Protein AF-A0A933LI43-F1 (afdb_monomer)

Nearest PDB structures (foldseek):
  2x0g-assembly1_A  TM=6.509E-01  e=1.357E-05  Homo sapiens
  7t4v-assembly2_B  TM=6.440E-01  e=7.370E-05  Homo sapiens
  5ia5-assembly1_A  TM=5.659E-01  e=3.318E-03  Homo sapiens
  5ia4-assembly1_A  TM=5.357E-01  e=2.453E-03  Homo sapiens
  4w4v-assembly1_A  TM=5.335E-01  e=8.670E-02  Homo sapiens

Sequence (225 aa):
AGLVHSDIKPGNVQIVGGTDLEGRVPERVKVADFGLGRRAPGEVGGIIQSGSMSFDGGQRIAGTLAYMSPEQREGQPIDARTDLYAVGVVLHEMLTGRLPQGADSPSTLRAEVPRWLDEFFHRCYTHRGRRFESAVQMRQTIERHWRPGARVPPPAGQAVSGVRWVGPRLVCVGCSGAVEPGDQFCIHCGRQLVDEVPRCPSCHGFVGREDNFCILCGADLRQFI

pLDDT: mean 75.58, std 19.11, range [27.58, 95.81]

Foldseek 3Di:
DFWALQQDDPVQWDFDFDQPPVRDTPRDIDGHCSPVTDGDDDDPDDDDDPDDDDPDDPDPVPRRVLLFDPCVVVVHDDGNLRVLLSVLQNVLCVLQVDGDDDLDFSCNRAVLDDPLNRVLSPLSNDDSVSHDPHPVSSVVSCVVVDDVVPDSPPGPDDPFVQWDDDDPFIAGPPPRDGDDPQDQADPVPRDGRGPDFDADPVPRDTDGPPDQADPPPRDGCVVPD

Structure (mmCIF, N/CA/C/O backbone):
data_AF-A0A933LI43-F1
#
_entry.id   AF-A0A933LI43-F1
#
loop_
_atom_site.group_PDB
_atom_site.id
_atom_site.type_symbol
_atom_site.label_atom_id
_atom_site.label_alt_id
_atom_site.label_comp_id
_atom_site.label_asym_id
_atom_site.label_entity_id
_atom_site.label_seq_id
_atom_site.pdbx_PDB_ins_code
_atom_site.Cartn_x
_atom_site.Cartn_y
_atom_site.Cartn_z
_atom_site.occupancy
_atom_site.B_iso_or_equiv
_atom_site.auth_seq_id
_atom_site.auth_comp_id
_atom_site.auth_asym_id
_atom_site.auth_atom_id
_atom_site.pdbx_PDB_model_num
ATOM 1 N N . ALA A 1 1 ? -3.543 15.476 19.050 1.00 49.81 1 ALA A N 1
ATOM 2 C CA . ALA A 1 1 ? -3.622 14.005 18.910 1.00 49.81 1 ALA A CA 1
ATOM 3 C C . ALA A 1 1 ? -5.053 13.574 19.231 1.00 49.81 1 ALA A C 1
ATOM 5 O O . ALA A 1 1 ? -5.638 14.204 20.101 1.00 49.81 1 ALA A O 1
ATOM 6 N N . GLY A 1 2 ? -5.626 12.594 18.518 1.00 67.31 2 GLY A N 1
ATOM 7 C CA . GLY A 1 2 ? -7.020 12.139 18.723 1.00 67.31 2 GLY A CA 1
ATOM 8 C C . GLY A 1 2 ? -7.910 12.095 17.470 1.00 67.31 2 GLY A C 1
ATOM 9 O O . GLY A 1 2 ? -9.115 11.899 17.595 1.00 67.31 2 GLY A O 1
ATOM 10 N N . LEU A 1 3 ? -7.334 12.298 16.281 1.00 77.94 3 LEU A N 1
ATOM 11 C CA . LEU A 1 3 ? -8.033 12.232 14.997 1.00 77.94 3 LEU A CA 1
ATOM 12 C C . LEU A 1 3 ? -7.781 10.871 14.341 1.00 77.94 3 LEU A C 1
ATOM 14 O O . LEU A 1 3 ? -6.623 10.474 14.219 1.00 77.94 3 LEU A O 1
ATOM 18 N N . VAL A 1 4 ? -8.847 10.196 13.917 1.00 85.50 4 VAL A N 1
ATOM 19 C CA . VAL A 1 4 ? -8.785 8.994 13.069 1.00 85.50 4 VAL A CA 1
ATOM 20 C C . VAL A 1 4 ? -9.092 9.417 11.634 1.00 85.50 4 VAL A C 1
ATOM 22 O O . VAL A 1 4 ? -10.048 10.164 11.419 1.00 85.50 4 VAL A O 1
ATOM 25 N N . HIS A 1 5 ? -8.291 8.974 10.663 1.00 87.75 5 HIS A N 1
ATOM 26 C CA . HIS A 1 5 ? -8.490 9.319 9.255 1.00 87.75 5 HIS A CA 1
ATOM 27 C C . HIS A 1 5 ? -9.674 8.562 8.650 1.00 87.75 5 HIS A C 1
ATOM 29 O O . HIS A 1 5 ? -10.473 9.153 7.930 1.00 87.75 5 HIS A O 1
ATOM 35 N N . SER A 1 6 ? -9.800 7.265 8.938 1.00 86.88 6 SER A N 1
ATOM 36 C CA . SER A 1 6 ? -10.904 6.373 8.546 1.00 86.88 6 SER A CA 1
ATOM 37 C C . SER A 1 6 ? -11.102 6.123 7.042 1.00 86.88 6 SER A C 1
ATOM 39 O O . SER A 1 6 ? -12.014 5.397 6.660 1.00 86.88 6 SER A O 1
ATOM 41 N N . ASP A 1 7 ? -10.234 6.665 6.190 1.00 86.25 7 ASP A N 1
ATOM 42 C CA . ASP A 1 7 ? -10.302 6.524 4.726 1.00 86.25 7 ASP A CA 1
ATOM 43 C C . ASP A 1 7 ? -8.890 6.418 4.132 1.00 86.25 7 ASP A C 1
ATOM 45 O O . ASP A 1 7 ? -8.552 7.053 3.139 1.00 86.25 7 ASP A O 1
ATOM 49 N N . ILE A 1 8 ? -8.005 5.666 4.789 1.00 90.44 8 ILE A N 1
ATOM 50 C CA . ILE A 1 8 ? -6.672 5.398 4.243 1.00 90.44 8 ILE A CA 1
ATOM 51 C C . ILE A 1 8 ? -6.811 4.439 3.057 1.00 90.44 8 ILE A C 1
ATOM 53 O O . ILE A 1 8 ? -7.285 3.316 3.208 1.00 90.44 8 ILE A O 1
ATOM 57 N N . LYS A 1 9 ? -6.379 4.893 1.880 1.00 88.25 9 LYS A N 1
ATOM 58 C CA . LYS A 1 9 ? -6.379 4.151 0.610 1.00 88.25 9 LYS A CA 1
ATOM 59 C C . LYS A 1 9 ? -5.380 4.787 -0.361 1.00 88.25 9 LYS A C 1
ATOM 61 O O . LYS A 1 9 ? -5.014 5.945 -0.140 1.00 88.25 9 LYS A O 1
ATOM 66 N N . PRO A 1 10 ? -4.981 4.111 -1.453 1.00 87.94 10 PRO A N 1
ATOM 67 C CA . PRO A 1 10 ? -3.985 4.645 -2.382 1.00 87.94 10 PRO A CA 1
ATOM 68 C C . PRO A 1 10 ? -4.347 6.031 -2.932 1.00 87.94 10 PRO A C 1
ATOM 70 O O . PRO A 1 10 ? -3.500 6.916 -2.962 1.00 87.94 10 PRO A O 1
ATOM 73 N N . GLY A 1 11 ? -5.624 6.267 -3.257 1.00 83.56 11 GLY A N 1
ATOM 74 C CA . GLY A 1 11 ? -6.101 7.566 -3.758 1.00 83.56 11 GLY A CA 1
ATOM 75 C C . GLY A 1 11 ? -5.921 8.745 -2.789 1.00 83.56 11 GLY A C 1
ATOM 76 O O . GLY A 1 11 ? -5.884 9.887 -3.235 1.00 83.56 11 GLY A O 1
ATOM 77 N N . ASN A 1 12 ? -5.751 8.473 -1.491 1.00 88.12 12 ASN A N 1
ATOM 78 C CA . ASN A 1 12 ? -5.543 9.484 -0.452 1.00 88.12 12 ASN A CA 1
ATOM 79 C C . ASN A 1 12 ? -4.058 9.611 -0.050 1.00 88.12 12 ASN A C 1
ATOM 81 O O . ASN A 1 12 ? -3.725 10.371 0.859 1.00 88.12 12 ASN A O 1
ATOM 85 N N . VAL A 1 13 ? -3.145 8.889 -0.710 1.00 87.19 13 VAL A N 1
ATOM 86 C CA . VAL A 1 13 ? -1.694 8.969 -0.489 1.00 87.19 13 VAL A CA 1
ATOM 87 C C . VAL A 1 13 ? -1.044 9.623 -1.706 1.00 87.19 13 VAL A C 1
ATOM 89 O O . VAL A 1 13 ? -0.937 9.029 -2.773 1.00 87.19 13 VAL A O 1
ATOM 92 N N . GLN A 1 14 ? -0.597 10.866 -1.549 1.00 81.88 14 GLN A N 1
ATOM 93 C CA . GLN A 1 14 ? -0.006 11.658 -2.623 1.00 81.88 14 GLN A CA 1
ATOM 94 C C . GLN A 1 14 ? 1.518 11.639 -2.550 1.00 81.88 14 GLN A C 1
ATOM 96 O O . GLN A 1 14 ? 2.109 11.936 -1.508 1.00 81.88 14 GLN A O 1
ATOM 101 N N . ILE A 1 15 ? 2.157 11.366 -3.686 1.00 81.31 15 ILE A N 1
ATOM 102 C CA . ILE A 1 15 ? 3.593 11.566 -3.871 1.00 81.31 15 ILE A CA 1
ATOM 103 C C . ILE A 1 15 ? 3.798 12.975 -4.415 1.00 81.31 15 ILE A C 1
ATOM 105 O O . ILE A 1 15 ? 3.434 13.283 -5.548 1.00 81.31 15 ILE A O 1
ATOM 109 N N . VAL A 1 16 ? 4.354 13.856 -3.589 1.00 74.19 16 VAL A N 1
ATOM 110 C CA . VAL A 1 16 ? 4.635 15.238 -3.974 1.00 74.19 16 VAL A CA 1
ATOM 111 C C . VAL A 1 16 ? 6.088 15.334 -4.412 1.00 74.19 16 VAL A C 1
ATOM 113 O O . VAL A 1 16 ? 7.004 15.180 -3.602 1.00 74.19 16 VAL A O 1
ATOM 116 N N . GLY A 1 17 ? 6.280 15.596 -5.704 1.00 63.19 17 GLY A N 1
ATOM 117 C CA . GLY A 1 17 ? 7.582 15.907 -6.276 1.00 63.19 17 GLY A CA 1
ATOM 118 C C . GLY A 1 17 ? 8.039 17.325 -5.931 1.00 63.19 17 GLY A C 1
ATOM 119 O O . GLY A 1 17 ? 7.238 18.245 -5.766 1.00 63.19 17 GLY A O 1
ATOM 120 N N . GLY A 1 18 ? 9.351 17.498 -5.851 1.00 55.41 18 GLY A N 1
ATOM 121 C CA . GLY A 1 18 ? 10.016 18.790 -5.768 1.00 55.41 18 GLY A CA 1
ATOM 122 C C . GLY A 1 18 ? 11.515 18.563 -5.820 1.00 55.41 18 GLY A C 1
ATOM 123 O O . GLY A 1 18 ? 12.003 17.653 -5.162 1.00 55.41 18 GLY A O 1
ATOM 124 N N . THR A 1 19 ? 12.222 19.343 -6.628 1.00 53.09 19 THR A N 1
ATOM 125 C CA . THR A 1 19 ? 13.682 19.307 -6.687 1.00 53.09 19 THR A CA 1
ATOM 126 C C . THR A 1 19 ? 14.204 20.291 -5.648 1.00 53.09 19 THR A C 1
ATOM 128 O O . THR A 1 19 ? 13.844 21.469 -5.703 1.00 53.09 19 THR A O 1
ATOM 131 N N . ASP A 1 20 ? 14.984 19.835 -4.669 1.00 53.91 20 ASP A N 1
ATOM 132 C CA . ASP A 1 20 ? 15.680 20.772 -3.786 1.00 53.91 20 ASP A CA 1
ATOM 133 C C . ASP A 1 20 ? 16.791 21.526 -4.538 1.00 53.91 20 ASP A C 1
ATOM 135 O O . ASP A 1 20 ? 17.076 21.250 -5.706 1.00 53.91 20 ASP A O 1
ATOM 139 N N . LEU A 1 21 ? 17.397 22.523 -3.887 1.00 46.19 21 LEU A N 1
ATOM 140 C CA . LEU A 1 21 ? 18.430 23.370 -4.500 1.00 46.19 21 LEU A CA 1
ATOM 141 C C . LEU A 1 21 ? 19.668 22.568 -4.944 1.00 46.19 21 LEU A C 1
ATOM 143 O O . LEU A 1 21 ? 20.456 23.062 -5.746 1.00 46.19 21 LEU A O 1
ATOM 147 N N . GLU A 1 22 ? 19.825 21.333 -4.459 1.00 51.38 22 GLU A N 1
ATOM 148 C CA . GLU A 1 22 ? 20.897 20.407 -4.821 1.00 51.38 22 GLU A CA 1
ATOM 149 C C . GLU A 1 22 ? 20.487 19.364 -5.876 1.00 51.38 22 GLU A C 1
ATOM 151 O O . GLU A 1 22 ? 21.239 18.426 -6.144 1.00 51.38 22 GLU A O 1
ATOM 156 N N . GLY A 1 23 ? 19.314 19.501 -6.502 1.00 45.88 23 GLY A N 1
ATOM 157 C CA . GLY A 1 23 ? 18.895 18.600 -7.576 1.00 45.88 23 GLY A CA 1
ATOM 158 C C . GLY A 1 23 ? 18.293 17.275 -7.094 1.00 45.88 23 GLY A C 1
ATOM 159 O O . GLY A 1 23 ? 18.008 16.405 -7.920 1.00 45.88 23 GLY A O 1
ATOM 160 N N . ARG A 1 24 ? 18.096 17.081 -5.784 1.00 53.06 24 ARG A N 1
ATOM 161 C CA . ARG A 1 24 ? 17.482 15.863 -5.238 1.00 53.06 24 ARG A CA 1
ATOM 162 C C . ARG A 1 24 ? 15.974 15.983 -5.365 1.00 53.06 24 ARG A C 1
ATOM 164 O O . ARG A 1 24 ? 15.418 17.045 -5.120 1.00 53.06 24 ARG A O 1
ATOM 171 N N . VAL A 1 25 ? 15.308 14.882 -5.697 1.00 53.22 25 VAL A N 1
ATOM 172 C CA . VAL A 1 25 ? 13.844 14.789 -5.667 1.00 53.22 25 VAL A CA 1
ATOM 173 C C . VAL A 1 25 ? 13.454 14.074 -4.375 1.00 53.22 25 VAL A C 1
ATOM 175 O O . VAL A 1 25 ? 13.301 12.853 -4.400 1.00 53.22 25 VAL A O 1
ATOM 178 N N . PRO A 1 26 ? 13.371 14.743 -3.207 1.00 54.03 26 PRO A N 1
ATOM 179 C CA . PRO A 1 26 ? 12.778 14.105 -2.047 1.00 54.03 26 PRO A CA 1
ATOM 180 C C . PRO A 1 26 ? 11.304 13.849 -2.360 1.00 54.03 26 PRO A C 1
ATOM 182 O O . PRO A 1 26 ? 10.486 14.766 -2.323 1.00 54.03 26 PRO A O 1
ATOM 185 N N . GLU A 1 27 ? 10.966 12.602 -2.677 1.00 60.47 27 GLU A N 1
ATOM 186 C CA . GLU A 1 27 ? 9.584 12.141 -2.736 1.00 60.47 27 GLU A CA 1
ATOM 187 C C . GLU A 1 27 ? 8.964 12.357 -1.353 1.00 60.47 27 GLU A C 1
ATOM 189 O O . GLU A 1 27 ? 9.254 11.647 -0.387 1.00 60.47 27 GLU A O 1
ATOM 194 N N . ARG A 1 28 ? 8.155 13.409 -1.215 1.00 69.19 28 ARG A N 1
ATOM 195 C CA . ARG A 1 28 ? 7.413 13.656 0.019 1.00 69.19 28 ARG A CA 1
ATOM 196 C C . ARG A 1 28 ? 6.075 12.956 -0.104 1.00 69.19 28 ARG A C 1
ATOM 198 O O . ARG A 1 28 ? 5.263 13.325 -0.946 1.00 69.19 28 ARG A O 1
ATOM 205 N N . VAL A 1 29 ? 5.830 11.985 0.766 1.00 82.50 29 VAL A N 1
ATOM 206 C CA . VAL A 1 29 ? 4.518 11.348 0.882 1.00 82.50 29 VAL A CA 1
ATOM 207 C C . VAL A 1 29 ? 3.620 12.226 1.749 1.00 82.50 29 VAL A C 1
ATOM 209 O O . VAL A 1 29 ? 3.989 12.585 2.870 1.00 82.50 29 VAL A O 1
ATOM 212 N N . LYS A 1 30 ? 2.442 12.583 1.239 1.00 82.06 30 LYS A N 1
ATOM 213 C CA . LYS A 1 30 ? 1.392 13.278 1.989 1.00 82.06 30 LYS A CA 1
ATOM 214 C C . LYS A 1 30 ? 0.138 12.422 2.033 1.00 82.06 30 LYS A C 1
ATOM 216 O O . LYS A 1 30 ? -0.229 11.810 1.039 1.00 82.06 30 LYS A O 1
ATOM 221 N N . VAL A 1 31 ? -0.531 12.425 3.177 1.00 85.94 31 VAL A N 1
ATOM 222 C CA . VAL A 1 31 ? -1.873 11.856 3.310 1.00 85.94 31 VAL A CA 1
ATOM 223 C C . VAL A 1 31 ? -2.874 12.997 3.149 1.00 85.94 31 VAL A C 1
ATOM 225 O O . VAL A 1 31 ? -2.728 14.037 3.797 1.00 85.94 31 VAL A O 1
ATOM 228 N N . ALA A 1 32 ? -3.823 12.828 2.238 1.00 82.31 32 ALA A N 1
ATOM 229 C CA . ALA A 1 32 ? -4.839 13.802 1.865 1.00 82.31 32 ALA A CA 1
ATOM 230 C C . ALA A 1 32 ? -6.237 13.284 2.221 1.00 82.31 32 ALA A C 1
ATOM 232 O O . ALA A 1 32 ? -6.396 12.118 2.558 1.00 82.31 32 ALA A O 1
ATOM 233 N N . ASP A 1 33 ? -7.239 14.159 2.131 1.00 76.75 33 ASP A N 1
ATOM 234 C CA . ASP A 1 33 ? -8.648 13.804 2.310 1.00 76.75 33 ASP A CA 1
ATOM 235 C C . ASP A 1 33 ? -8.930 13.076 3.626 1.00 76.75 33 ASP A C 1
ATOM 237 O O . ASP A 1 33 ? -9.452 11.963 3.658 1.00 76.75 33 ASP A O 1
ATOM 241 N N . PHE A 1 34 ? -8.631 13.763 4.735 1.00 67.56 34 PHE A N 1
ATOM 242 C CA . PHE A 1 34 ? -9.074 13.401 6.083 1.00 67.56 34 PHE A CA 1
ATOM 243 C C . PHE A 1 34 ? -10.604 13.492 6.152 1.00 67.56 34 PHE A C 1
ATOM 245 O O . PHE A 1 34 ? -11.155 14.446 6.709 1.00 67.56 34 PHE A O 1
ATOM 252 N N . GLY A 1 35 ? -11.285 12.536 5.520 1.00 58.12 35 GLY A N 1
ATOM 253 C CA . GLY A 1 35 ? -12.730 12.475 5.395 1.00 58.12 35 GLY A CA 1
ATOM 254 C C . GLY A 1 35 ? -13.353 12.630 6.769 1.00 58.12 35 GLY A C 1
ATOM 255 O O . GLY A 1 35 ? -13.211 11.745 7.602 1.00 58.12 35 GLY A O 1
ATOM 256 N N . LEU A 1 36 ? -13.960 13.798 7.012 1.00 50.97 36 LEU A N 1
ATOM 257 C CA . LEU A 1 36 ? -14.665 14.163 8.244 1.00 50.97 36 LEU A CA 1
ATOM 258 C C . LEU A 1 36 ? -14.031 13.544 9.501 1.00 50.97 36 LEU A C 1
ATOM 260 O O . LEU A 1 36 ? -14.695 12.811 10.234 1.00 50.97 36 LEU A O 1
ATOM 264 N N . GLY A 1 37 ? -12.728 13.777 9.704 1.00 45.69 37 GLY A N 1
ATOM 265 C CA . GLY A 1 37 ? -11.970 13.098 10.749 1.00 45.69 37 GLY A CA 1
ATOM 266 C C . GLY A 1 37 ? -12.696 13.149 12.098 1.00 45.69 37 GLY A C 1
ATOM 267 O O . GLY A 1 37 ? -12.967 14.221 12.647 1.00 45.69 37 GLY A O 1
ATOM 268 N N . ARG A 1 38 ? -13.046 11.972 12.623 1.00 52.91 38 ARG A N 1
ATOM 269 C CA . ARG A 1 38 ? -13.772 11.846 13.890 1.00 52.91 38 ARG A CA 1
ATOM 270 C C . ARG A 1 38 ? -12.795 12.088 15.040 1.00 52.91 38 ARG A C 1
ATOM 272 O O . ARG A 1 38 ? -11.746 11.445 15.118 1.00 52.91 38 ARG A O 1
ATOM 279 N N . ARG A 1 39 ? -13.129 13.020 15.937 1.00 42.66 39 ARG A N 1
ATOM 280 C CA . ARG A 1 39 ? -12.448 13.169 17.232 1.00 42.66 39 ARG A CA 1
ATOM 281 C C . ARG A 1 39 ? -12.894 12.002 18.119 1.00 42.66 39 ARG A C 1
ATOM 283 O O . ARG A 1 39 ? -14.082 11.868 18.380 1.00 42.66 39 ARG A O 1
ATOM 290 N N . ALA A 1 40 ? -11.980 11.145 18.563 1.00 40.34 40 ALA A N 1
ATOM 291 C CA . ALA A 1 40 ? -12.294 10.163 19.609 1.00 40.34 40 ALA A CA 1
ATOM 292 C C . ALA A 1 40 ? -12.244 10.839 21.001 1.00 40.34 40 ALA A C 1
ATOM 294 O O . ALA A 1 40 ? -11.375 11.703 21.166 1.00 40.34 40 ALA A O 1
ATOM 295 N N . PRO A 1 41 ? -13.059 10.455 22.020 1.00 48.31 41 PRO A N 1
ATOM 296 C CA . PRO A 1 41 ? -14.035 9.348 22.091 1.00 48.31 41 PRO A CA 1
ATOM 297 C C . PRO A 1 41 ? -15.465 9.740 22.576 1.00 48.31 41 PRO A C 1
ATOM 299 O O . PRO A 1 41 ? -15.630 10.697 23.324 1.00 48.31 41 PRO A O 1
ATOM 302 N N . GLY A 1 42 ? -16.488 8.925 22.258 1.00 43.66 42 GLY A N 1
ATOM 303 C CA . GLY A 1 42 ? -17.716 8.819 23.078 1.00 43.66 42 GLY A CA 1
ATOM 304 C C . GLY A 1 42 ? -19.072 9.200 22.465 1.00 43.66 42 GLY A C 1
ATOM 305 O O . GLY A 1 42 ? -20.089 8.875 23.069 1.00 43.66 42 GLY A O 1
ATOM 306 N N . GLU A 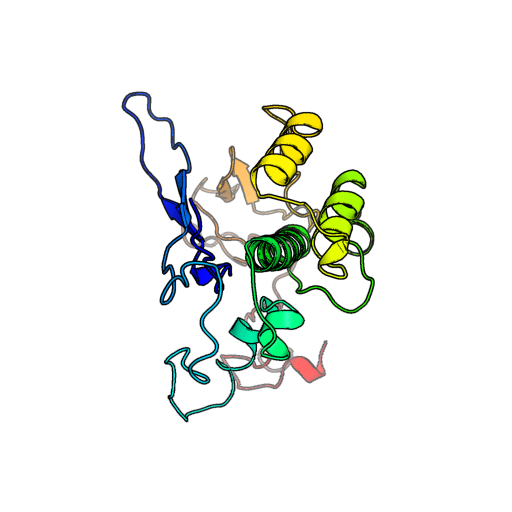1 43 ? -19.148 9.816 21.285 1.00 34.97 43 GLU A N 1
ATOM 307 C CA . GLU A 1 43 ? -20.453 10.163 20.699 1.00 34.97 43 GLU A CA 1
ATOM 308 C C . GLU A 1 43 ? -21.007 9.037 19.817 1.00 34.97 43 GLU A C 1
ATOM 310 O O . GLU A 1 43 ? -20.571 8.789 18.692 1.00 34.97 43 GLU A O 1
ATOM 315 N N . VAL A 1 44 ? -22.005 8.347 20.373 1.00 47.66 44 VAL A N 1
ATOM 316 C CA . VAL A 1 44 ? -22.987 7.555 19.634 1.00 47.66 44 VAL A CA 1
ATOM 317 C C . VAL A 1 44 ? -23.818 8.534 18.805 1.00 47.66 44 VAL A C 1
ATOM 319 O O . VAL A 1 44 ? -24.663 9.242 19.345 1.00 47.66 44 VAL A O 1
ATOM 322 N N . GLY A 1 45 ? -23.586 8.598 17.496 1.00 32.06 45 GLY A N 1
ATOM 323 C CA . GLY A 1 45 ? -24.418 9.420 16.624 1.00 32.06 45 GLY A CA 1
ATOM 324 C C . GLY A 1 45 ? -23.993 9.403 15.162 1.00 32.06 45 GLY A C 1
ATOM 325 O O . GLY A 1 45 ? -22.921 9.882 14.815 1.00 32.06 45 GLY A O 1
ATOM 326 N N . GLY A 1 46 ? -24.881 8.908 14.298 1.00 32.59 46 GLY A N 1
ATOM 327 C CA . GLY A 1 46 ? -24.938 9.351 12.904 1.00 32.59 46 GLY A CA 1
ATOM 328 C C . GLY A 1 46 ? -24.175 8.505 11.885 1.00 32.59 46 GLY A C 1
ATOM 329 O O . GLY A 1 46 ? -23.051 8.819 11.511 1.00 32.59 46 GLY A O 1
ATOM 330 N N . ILE A 1 47 ? -24.837 7.435 11.441 1.00 36.06 47 ILE A N 1
ATOM 331 C CA . ILE A 1 47 ? -25.236 7.186 10.043 1.00 36.06 47 ILE A CA 1
ATOM 332 C C . ILE A 1 47 ? -24.161 7.402 8.961 1.00 36.06 47 ILE A C 1
ATOM 334 O O . ILE A 1 47 ? -23.682 8.506 8.734 1.00 36.06 47 ILE A O 1
ATOM 338 N N . ILE A 1 48 ? -23.893 6.312 8.232 1.00 40.38 48 ILE A N 1
ATOM 339 C CA . ILE A 1 48 ? -23.617 6.235 6.786 1.00 40.38 48 ILE A CA 1
ATOM 340 C C . ILE A 1 48 ? -23.593 7.601 6.082 1.00 40.38 48 ILE A C 1
ATOM 342 O O . ILE A 1 48 ? -24.587 8.010 5.495 1.00 40.38 48 ILE A O 1
ATOM 346 N N . GLN A 1 49 ? -22.458 8.291 6.084 1.00 37.16 49 GLN A N 1
ATOM 347 C CA . GLN A 1 49 ? -22.171 9.336 5.102 1.00 37.16 49 GLN A CA 1
ATOM 348 C C . GLN A 1 49 ? -20.663 9.402 4.861 1.00 37.16 49 GLN A C 1
ATOM 350 O O . GLN A 1 49 ? -19.967 10.291 5.336 1.00 37.16 49 GLN A O 1
ATOM 355 N N . SER A 1 50 ? -20.161 8.458 4.063 1.00 35.81 50 SER A N 1
ATOM 356 C CA . SER A 1 50 ? -19.195 8.851 3.040 1.00 35.81 50 SER A CA 1
ATOM 357 C C . SER A 1 50 ? -20.017 9.207 1.809 1.00 35.81 50 SER A C 1
ATOM 359 O O . SER A 1 50 ? -20.634 8.348 1.175 1.00 3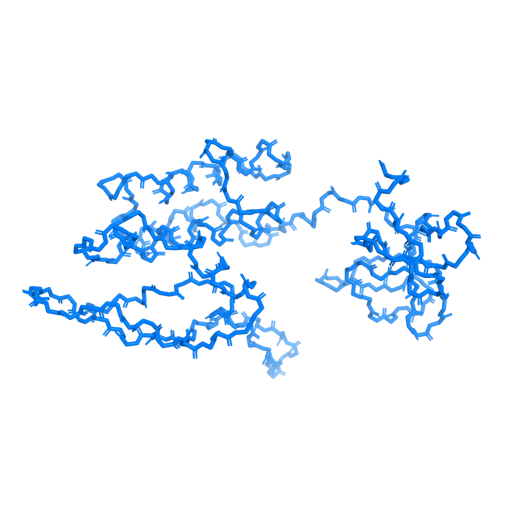5.81 50 SER A O 1
ATOM 361 N N . GLY A 1 51 ? -20.120 10.507 1.552 1.00 32.44 51 GLY A N 1
ATOM 362 C CA . GLY A 1 51 ? -20.719 11.039 0.346 1.00 32.44 51 GLY A CA 1
ATOM 363 C C . GLY A 1 51 ? -19.898 10.623 -0.866 1.00 32.44 51 GLY A C 1
ATOM 364 O O . GLY A 1 51 ? -18.939 11.284 -1.239 1.00 32.44 51 GLY A O 1
ATOM 365 N N . SER A 1 52 ? -20.337 9.555 -1.517 1.00 31.25 52 SER A N 1
ATOM 366 C CA . SER A 1 52 ? -20.470 9.538 -2.967 1.00 31.25 52 SER A CA 1
ATOM 367 C C . SER A 1 52 ? -21.691 8.689 -3.299 1.00 31.25 52 SER A C 1
ATOM 369 O O . SER A 1 52 ? -21.600 7.517 -3.653 1.00 31.25 52 SER A O 1
ATOM 371 N N . MET A 1 53 ? -22.873 9.286 -3.130 1.00 35.97 53 MET A N 1
ATOM 372 C CA . MET A 1 53 ? -23.991 8.873 -3.962 1.00 35.97 53 MET A CA 1
ATOM 373 C C . MET A 1 53 ? -23.690 9.357 -5.379 1.00 35.97 53 MET A C 1
ATOM 375 O O . MET A 1 53 ? -23.669 10.555 -5.648 1.00 35.97 53 MET A O 1
ATOM 379 N N . SER A 1 54 ? -23.461 8.415 -6.282 1.00 27.58 54 SER A N 1
ATOM 380 C CA . SER A 1 54 ? -23.949 8.496 -7.654 1.00 27.58 54 SER A CA 1
ATOM 381 C C . SER A 1 54 ? -24.233 7.075 -8.114 1.00 27.58 54 SER A C 1
ATOM 383 O O . SER A 1 54 ? -23.334 6.249 -8.267 1.00 27.58 54 SER A O 1
ATOM 385 N N . PHE A 1 55 ? -25.527 6.805 -8.252 1.00 44.28 55 PHE A N 1
ATOM 386 C CA . PHE A 1 55 ? -26.061 5.704 -9.026 1.00 44.28 55 PHE A CA 1
ATOM 387 C C . PHE A 1 55 ? -25.736 5.979 -10.496 1.00 44.28 55 PHE A C 1
ATOM 389 O O . PHE A 1 55 ? -26.455 6.731 -11.139 1.00 44.28 55 PHE A O 1
ATOM 396 N N . ASP A 1 56 ? -24.639 5.405 -10.988 1.00 34.44 56 ASP A N 1
ATOM 397 C CA . ASP A 1 56 ? -24.516 4.944 -12.373 1.00 34.44 56 ASP A CA 1
ATOM 398 C C . ASP A 1 56 ? -23.349 3.93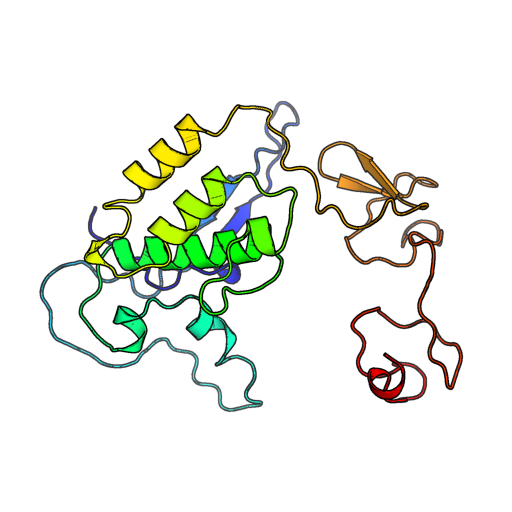5 -12.466 1.00 34.44 56 ASP A C 1
ATOM 400 O O . ASP A 1 56 ? -22.213 4.242 -12.105 1.00 34.44 56 ASP A O 1
ATOM 404 N N . GLY A 1 57 ? -23.622 2.692 -12.874 1.00 35.03 57 GLY A N 1
ATOM 405 C CA . GLY A 1 57 ? -22.582 1.757 -13.341 1.00 35.03 57 GLY A CA 1
ATOM 406 C C . GLY A 1 57 ? -21.782 0.892 -12.341 1.00 35.03 57 GLY A C 1
ATOM 407 O O . GLY A 1 57 ? -20.821 0.255 -12.757 1.00 35.03 57 GLY A O 1
ATOM 408 N N . GLY A 1 58 ? -22.128 0.803 -11.050 1.00 35.47 58 GLY A N 1
ATOM 409 C CA . GLY A 1 58 ? -21.737 -0.324 -10.166 1.00 35.47 58 GLY A CA 1
ATOM 410 C C . GLY A 1 58 ? -20.252 -0.537 -9.785 1.00 35.47 58 GLY A C 1
ATOM 411 O O . GLY A 1 58 ? -19.983 -1.330 -8.887 1.00 35.47 58 GLY A O 1
ATOM 412 N N . GLN A 1 59 ? -19.279 0.161 -10.379 1.00 37.31 59 GLN A N 1
ATOM 413 C CA . GLN A 1 59 ? -17.848 -0.146 -10.175 1.00 37.31 59 GLN A CA 1
ATOM 414 C C . GLN A 1 59 ? -17.138 0.662 -9.069 1.00 37.31 59 GLN A C 1
ATOM 416 O O . GLN A 1 59 ? -16.135 0.201 -8.529 1.00 37.31 59 GLN A O 1
ATOM 421 N N . ARG A 1 60 ? -17.648 1.832 -8.652 1.00 34.72 60 ARG A N 1
ATOM 422 C CA . ARG A 1 60 ? -16.970 2.688 -7.642 1.00 34.72 60 ARG A CA 1
ATOM 423 C C . ARG A 1 60 ? -17.241 2.306 -6.181 1.00 34.72 60 ARG A C 1
ATOM 425 O O . ARG A 1 60 ? -16.499 2.729 -5.299 1.00 34.72 60 ARG A O 1
ATOM 432 N N . ILE A 1 61 ? -18.265 1.492 -5.915 1.00 39.66 61 ILE A N 1
ATOM 433 C CA . ILE A 1 61 ? -18.656 1.095 -4.548 1.00 39.66 61 ILE A CA 1
ATOM 434 C C . ILE A 1 61 ? -17.737 -0.015 -4.006 1.00 39.66 61 ILE A C 1
ATOM 436 O O . ILE A 1 61 ? -17.473 -0.067 -2.807 1.00 39.66 61 ILE A O 1
ATOM 440 N N . ALA A 1 62 ? -17.183 -0.859 -4.879 1.00 43.34 62 ALA A N 1
ATOM 441 C CA . ALA A 1 62 ? -16.340 -1.983 -4.470 1.00 43.34 62 ALA A CA 1
ATOM 442 C C . ALA A 1 62 ? -14.940 -1.556 -3.978 1.00 43.34 62 ALA A C 1
ATOM 444 O O . ALA A 1 62 ? -14.423 -2.144 -3.030 1.00 43.34 62 ALA A O 1
ATOM 445 N N . GLY A 1 63 ? -14.342 -0.517 -4.577 1.00 46.09 63 GLY A N 1
ATOM 446 C CA . GLY A 1 63 ? -12.944 -0.140 -4.323 1.00 46.09 63 GLY A CA 1
ATOM 447 C C . GLY A 1 63 ? -12.674 0.434 -2.927 1.00 46.09 63 GLY A C 1
ATOM 448 O O . GLY A 1 63 ? -11.704 0.055 -2.283 1.00 46.09 63 GLY A O 1
ATOM 449 N N . THR A 1 64 ? -13.542 1.309 -2.408 1.00 55.94 64 THR A N 1
ATOM 450 C CA . THR A 1 64 ? -13.330 1.936 -1.084 1.00 55.94 64 THR A CA 1
ATOM 451 C C . THR A 1 64 ? -13.572 0.957 0.071 1.00 55.94 64 THR A C 1
ATOM 453 O O . THR A 1 64 ? -12.901 1.036 1.098 1.00 55.94 64 THR A O 1
ATOM 456 N N . LEU A 1 65 ? -14.491 -0.005 -0.093 1.00 72.38 65 LEU A N 1
ATOM 457 C CA . LEU A 1 65 ? -14.790 -1.015 0.931 1.00 72.38 65 LEU A CA 1
ATOM 458 C C . LEU A 1 65 ? -13.607 -1.952 1.209 1.00 72.38 65 LEU A C 1
ATOM 460 O O . LEU A 1 65 ? -13.503 -2.482 2.314 1.00 72.38 65 LEU A O 1
ATOM 464 N N . ALA A 1 66 ? -12.717 -2.144 0.232 1.00 81.25 66 ALA A N 1
ATOM 465 C CA . ALA A 1 66 ? -11.589 -3.064 0.340 1.00 81.25 66 ALA A CA 1
ATOM 466 C C . ALA A 1 66 ? -10.572 -2.675 1.428 1.00 81.25 66 ALA A C 1
ATOM 468 O O . ALA A 1 66 ? -9.919 -3.550 1.994 1.00 81.25 66 ALA A O 1
ATOM 469 N N . TYR A 1 67 ? -10.467 -1.383 1.751 1.00 88.50 67 TYR A N 1
ATOM 470 C CA . TYR A 1 67 ? -9.522 -0.861 2.746 1.00 88.50 67 TYR A CA 1
ATOM 471 C C . TYR A 1 67 ? -10.156 -0.644 4.124 1.00 88.50 67 TYR A C 1
ATOM 473 O O . TYR A 1 67 ? -9.442 -0.397 5.096 1.00 88.50 67 TYR A O 1
ATOM 481 N N . MET A 1 68 ? -11.487 -0.749 4.229 1.00 87.56 68 MET A N 1
ATOM 482 C CA . MET A 1 68 ? -12.193 -0.565 5.494 1.00 87.56 68 MET A CA 1
ATOM 483 C C . MET A 1 68 ? -11.871 -1.692 6.470 1.00 87.56 68 MET A C 1
ATOM 485 O O . MET A 1 68 ? -11.896 -2.876 6.118 1.00 87.56 68 MET A O 1
ATOM 489 N N . SER A 1 69 ? -11.636 -1.326 7.727 1.00 88.88 69 SER A N 1
ATOM 490 C CA . SER A 1 69 ? -11.476 -2.316 8.785 1.00 88.88 69 SER A CA 1
ATOM 491 C C . SER A 1 69 ? -12.790 -3.070 9.058 1.00 88.88 69 SER A C 1
ATOM 493 O O . SER A 1 69 ? -13.877 -2.552 8.773 1.00 88.88 69 SER A O 1
ATOM 495 N N . PRO A 1 70 ? -12.732 -4.289 9.628 1.00 87.88 70 PRO A N 1
ATOM 496 C CA . PRO A 1 70 ? -13.931 -5.032 10.014 1.00 87.88 70 PRO A CA 1
ATOM 497 C C . PRO A 1 70 ? -14.872 -4.207 10.898 1.00 87.88 70 PRO A C 1
ATOM 499 O O . PRO A 1 70 ? -16.063 -4.120 10.618 1.00 87.88 70 PRO A O 1
ATOM 502 N N . GLU A 1 71 ? -14.330 -3.492 11.888 1.00 82.88 71 GLU A N 1
ATOM 503 C CA . GLU A 1 71 ? -15.127 -2.648 12.777 1.00 82.88 71 GLU A CA 1
ATOM 504 C C . GLU A 1 71 ? -15.798 -1.461 12.058 1.00 82.88 71 GLU A C 1
ATOM 506 O O . GLU A 1 71 ? -16.908 -1.085 12.424 1.00 82.88 71 GLU A O 1
ATOM 511 N N . GLN A 1 72 ? -15.194 -0.906 10.998 1.00 85.19 72 GLN A N 1
ATOM 512 C CA . GLN A 1 72 ? -15.859 0.100 10.159 1.00 85.19 72 GLN A CA 1
ATOM 513 C C . GLN A 1 72 ? -17.027 -0.497 9.378 1.00 85.19 72 GLN A C 1
ATOM 515 O O . GLN A 1 72 ? -18.101 0.100 9.321 1.00 85.19 72 GLN A O 1
ATOM 520 N N . ARG A 1 73 ? -16.824 -1.681 8.790 1.00 82.12 73 ARG A N 1
ATOM 521 C CA . ARG A 1 73 ? -17.850 -2.385 8.007 1.00 82.12 73 ARG A CA 1
ATOM 522 C C . ARG A 1 73 ? -19.044 -2.803 8.859 1.00 82.12 73 ARG A C 1
ATOM 524 O O . ARG A 1 73 ? -20.169 -2.806 8.375 1.00 8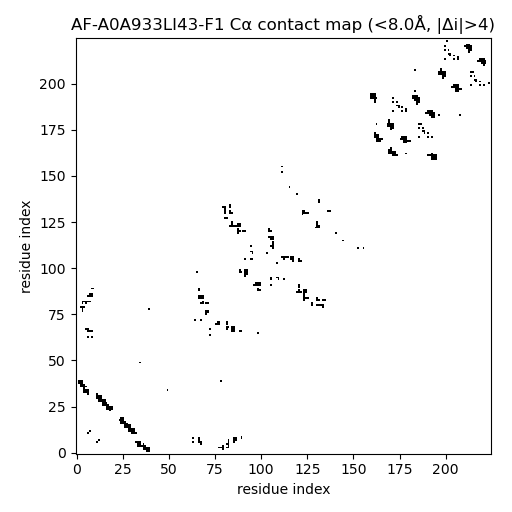2.12 73 ARG A O 1
ATOM 531 N N . GLU A 1 74 ? -18.790 -3.139 10.117 1.00 79.50 74 GLU A N 1
ATOM 532 C CA . GLU A 1 74 ? -19.803 -3.530 11.099 1.00 79.50 74 GLU A CA 1
ATOM 533 C C . GLU A 1 74 ? -20.437 -2.329 11.822 1.00 79.50 74 GLU A C 1
ATOM 535 O O . GLU A 1 74 ? -21.324 -2.514 12.654 1.00 79.50 74 GLU A O 1
ATOM 540 N N . GLY A 1 75 ? -19.995 -1.096 11.538 1.00 77.62 75 GLY A N 1
ATOM 541 C CA . GLY A 1 75 ? -20.496 0.113 12.200 1.00 77.62 75 GLY A CA 1
ATOM 542 C C . GLY A 1 75 ? -20.134 0.208 13.688 1.00 77.62 75 GLY A C 1
ATOM 543 O O . GLY A 1 75 ? -20.784 0.937 14.436 1.00 77.62 75 GLY A O 1
ATOM 544 N N . GLN A 1 76 ? -19.111 -0.524 14.124 1.00 81.94 76 GLN A N 1
ATOM 545 C CA . GLN A 1 76 ? -18.619 -0.529 15.498 1.00 81.94 76 GLN A CA 1
ATOM 546 C C . GLN A 1 76 ? -17.788 0.734 15.797 1.00 81.94 76 GLN A C 1
ATOM 548 O O . GLN A 1 76 ? -17.288 1.396 14.882 1.00 81.94 76 GLN A O 1
ATOM 553 N N . PRO A 1 77 ? -17.588 1.089 17.081 1.00 82.38 77 PRO A N 1
ATOM 554 C CA . PRO A 1 77 ? -16.740 2.218 17.451 1.00 82.38 77 PRO A CA 1
ATOM 555 C C . PRO A 1 77 ? -15.312 2.058 16.918 1.00 82.38 77 PRO A C 1
ATOM 557 O O . PRO A 1 77 ? -14.675 1.032 17.156 1.00 82.38 77 PRO A O 1
ATOM 560 N N . ILE A 1 78 ? -14.783 3.089 16.260 1.00 85.31 78 ILE A N 1
ATOM 561 C CA . ILE A 1 78 ? -13.439 3.086 15.664 1.00 85.31 78 ILE A CA 1
ATOM 562 C C . ILE A 1 78 ? -12.417 3.838 16.525 1.00 85.31 78 ILE A C 1
ATOM 564 O O . ILE A 1 78 ? -12.758 4.770 17.250 1.00 85.31 78 ILE A O 1
ATOM 568 N N . ASP A 1 79 ? -11.147 3.450 16.419 1.00 88.75 79 ASP A N 1
ATOM 569 C CA . ASP A 1 79 ? -9.995 4.192 16.949 1.00 88.75 79 ASP A CA 1
ATOM 570 C C . ASP A 1 79 ? -8.845 4.227 15.927 1.00 88.75 79 ASP A C 1
ATOM 572 O O . ASP A 1 79 ? -8.997 3.778 14.791 1.00 88.75 79 ASP A O 1
ATOM 576 N N . ALA A 1 80 ? -7.674 4.721 16.339 1.00 91.12 80 ALA A N 1
ATOM 577 C CA . ALA A 1 80 ? -6.486 4.805 15.490 1.00 91.12 80 ALA A CA 1
ATOM 578 C C . ALA A 1 80 ? -6.058 3.461 14.864 1.00 91.12 80 ALA A C 1
ATOM 580 O O . ALA A 1 80 ? -5.431 3.468 13.810 1.00 91.12 80 ALA A O 1
ATOM 581 N N . ARG A 1 81 ? -6.412 2.308 15.456 1.00 93.50 81 ARG A N 1
ATOM 582 C CA . ARG A 1 81 ? -6.092 0.967 14.921 1.00 93.50 81 ARG A CA 1
ATOM 583 C C . ARG A 1 81 ? -6.884 0.629 13.658 1.00 93.50 81 ARG A C 1
ATOM 585 O O . ARG A 1 81 ? -6.534 -0.328 12.965 1.00 93.50 81 ARG A O 1
ATOM 592 N N . THR A 1 82 ? -7.916 1.414 13.362 1.00 91.38 82 THR A N 1
ATOM 593 C CA . THR A 1 82 ? -8.644 1.417 12.087 1.00 91.38 82 THR A CA 1
ATOM 594 C C . THR A 1 82 ? -7.714 1.806 10.946 1.00 91.38 82 THR A C 1
ATOM 596 O O . THR A 1 82 ? -7.563 1.058 9.985 1.00 91.38 82 THR A O 1
ATOM 599 N N . ASP A 1 83 ? -6.997 2.921 11.102 1.00 93.12 83 ASP A N 1
ATOM 600 C CA . ASP A 1 83 ? -6.057 3.399 10.087 1.00 93.12 83 ASP A CA 1
ATOM 601 C C . ASP A 1 83 ? -4.885 2.423 9.922 1.00 93.12 83 ASP A C 1
ATOM 603 O O . ASP A 1 83 ? -4.421 2.192 8.810 1.00 93.12 83 ASP A O 1
ATOM 607 N N . LEU A 1 84 ? -4.434 1.783 11.009 1.00 95.81 84 LEU A N 1
ATOM 608 C CA . LEU A 1 84 ? -3.332 0.810 10.952 1.00 95.81 84 LEU A CA 1
ATOM 609 C C . LEU A 1 84 ? -3.702 -0.457 10.168 1.00 95.81 84 LEU A C 1
ATOM 611 O O . LEU A 1 84 ? -2.835 -1.045 9.521 1.00 95.81 84 LEU A O 1
ATOM 615 N N . TYR A 1 85 ? -4.974 -0.870 10.212 1.00 94.69 85 TYR A N 1
ATOM 616 C CA . TYR A 1 85 ? -5.479 -1.957 9.372 1.00 94.69 85 TYR A CA 1
ATOM 617 C C . TYR A 1 85 ? -5.415 -1.566 7.897 1.00 94.69 85 TYR A C 1
ATOM 619 O O . TYR A 1 85 ? -4.825 -2.287 7.095 1.00 94.69 85 TYR A O 1
ATOM 627 N N . ALA A 1 86 ? -5.954 -0.393 7.559 1.00 94.19 86 ALA A N 1
ATOM 628 C CA . ALA A 1 86 ? -5.978 0.109 6.192 1.00 94.19 86 ALA A CA 1
ATOM 629 C C . ALA A 1 86 ? -4.561 0.300 5.617 1.00 94.19 86 ALA A C 1
ATOM 631 O O . ALA A 1 86 ? -4.303 -0.090 4.481 1.00 94.19 86 ALA A O 1
ATOM 632 N N . VAL A 1 87 ? -3.601 0.782 6.419 1.00 95.81 87 VAL A N 1
ATOM 633 C CA . VAL A 1 87 ? -2.176 0.819 6.033 1.00 95.81 87 VAL A CA 1
ATOM 634 C C . VAL A 1 87 ? -1.642 -0.581 5.709 1.00 95.81 87 VAL A C 1
ATOM 636 O O . VAL A 1 87 ? -0.884 -0.729 4.754 1.00 95.81 87 VAL A O 1
ATOM 639 N N . GLY A 1 88 ? -2.035 -1.612 6.462 1.00 95.56 88 GLY A N 1
ATOM 640 C CA . GLY A 1 88 ? -1.675 -3.002 6.165 1.00 95.56 88 GLY A CA 1
ATOM 641 C C . GLY A 1 88 ? -2.219 -3.486 4.820 1.00 95.56 88 GLY A C 1
ATOM 642 O O . GLY A 1 88 ? -1.486 -4.113 4.059 1.00 95.56 88 GLY A O 1
ATOM 643 N N . VAL A 1 89 ? -3.472 -3.147 4.500 1.00 94.69 89 VAL A N 1
ATOM 644 C CA . VAL A 1 89 ? -4.090 -3.461 3.200 1.00 94.69 89 VAL A CA 1
ATOM 645 C C . VAL A 1 89 ? -3.344 -2.764 2.059 1.00 94.69 89 VAL A C 1
ATOM 647 O O . VAL A 1 89 ? -2.956 -3.424 1.097 1.00 94.69 89 VAL A O 1
ATOM 650 N N . VAL A 1 90 ? -3.071 -1.460 2.193 1.00 93.88 90 VAL A N 1
ATOM 651 C CA . VAL A 1 90 ? -2.300 -0.685 1.203 1.00 93.88 90 VAL A CA 1
ATOM 652 C C . VAL A 1 90 ? -0.892 -1.259 1.034 1.00 93.88 90 VAL A C 1
ATOM 654 O O . VAL A 1 90 ? -0.420 -1.404 -0.087 1.00 93.88 90 VAL A O 1
ATOM 657 N N . LEU A 1 91 ? -0.219 -1.639 2.125 1.00 94.06 91 LEU A N 1
ATOM 658 C CA . LEU A 1 91 ? 1.100 -2.271 2.064 1.00 94.06 91 LEU A CA 1
ATOM 659 C C . LEU A 1 91 ? 1.064 -3.594 1.293 1.00 94.06 91 LEU A C 1
ATOM 661 O O . LEU A 1 91 ? 1.911 -3.807 0.430 1.00 94.06 91 LEU A O 1
ATOM 665 N N . HIS A 1 92 ? 0.098 -4.467 1.582 1.00 92.00 92 HIS A N 1
ATOM 666 C CA . HIS A 1 92 ? -0.052 -5.728 0.859 1.00 92.00 92 HIS A CA 1
ATOM 667 C C . HIS A 1 92 ? -0.254 -5.490 -0.637 1.00 92.00 92 HIS A C 1
ATOM 669 O O . HIS A 1 92 ? 0.413 -6.120 -1.457 1.00 92.00 92 HIS A O 1
ATOM 675 N N . GLU A 1 93 ? -1.133 -4.559 -1.001 1.00 91.75 93 GLU A N 1
ATOM 676 C CA . GLU A 1 93 ? -1.383 -4.209 -2.396 1.00 91.75 93 GLU A CA 1
ATOM 677 C C . GLU A 1 93 ? -0.143 -3.627 -3.078 1.00 91.75 93 GLU A C 1
ATOM 679 O O . GLU A 1 93 ? 0.210 -4.074 -4.163 1.00 91.75 93 GLU A O 1
ATOM 684 N N . MET A 1 94 ? 0.590 -2.718 -2.431 1.00 89.12 94 MET A N 1
ATOM 685 C CA . MET A 1 94 ? 1.843 -2.185 -2.980 1.00 89.12 94 MET A CA 1
ATOM 686 C C . MET A 1 94 ? 2.901 -3.275 -3.182 1.00 89.12 94 MET A C 1
ATOM 688 O O . MET A 1 94 ? 3.648 -3.247 -4.160 1.00 89.12 94 MET A O 1
ATOM 692 N N . LEU A 1 95 ? 2.980 -4.240 -2.262 1.00 87.38 95 LEU A N 1
ATOM 693 C CA . LEU A 1 95 ? 3.946 -5.331 -2.351 1.00 87.38 95 LEU A CA 1
ATOM 694 C C . LEU A 1 95 ? 3.564 -6.346 -3.426 1.00 87.38 95 LEU A C 1
ATOM 696 O O . LEU A 1 95 ? 4.456 -6.855 -4.094 1.00 87.38 95 LEU A O 1
ATOM 700 N N . THR A 1 96 ? 2.273 -6.643 -3.596 1.00 84.56 96 THR A N 1
ATOM 701 C CA . THR A 1 96 ? 1.791 -7.800 -4.374 1.00 84.56 96 THR A CA 1
ATOM 702 C C . THR A 1 96 ? 1.070 -7.449 -5.672 1.00 84.56 96 THR A C 1
ATOM 704 O O . THR A 1 96 ? 0.970 -8.299 -6.553 1.00 84.56 96 THR A O 1
ATOM 707 N N . GLY A 1 97 ? 0.591 -6.214 -5.815 1.00 84.50 97 GLY A N 1
ATOM 708 C CA . GLY A 1 97 ? -0.330 -5.786 -6.870 1.00 84.50 97 GLY A CA 1
ATOM 709 C C . GLY A 1 97 ? -1.771 -6.270 -6.670 1.00 84.50 97 GLY A C 1
ATOM 710 O O . GLY A 1 97 ? -2.587 -6.128 -7.574 1.00 84.50 97 GLY A O 1
ATOM 711 N N . ARG A 1 98 ? -2.094 -6.894 -5.527 1.00 80.75 98 ARG A N 1
ATOM 712 C CA . ARG A 1 98 ? -3.415 -7.470 -5.239 1.00 80.75 98 ARG A CA 1
ATOM 713 C C . ARG A 1 98 ? -3.879 -7.099 -3.834 1.00 80.75 98 ARG A C 1
ATOM 715 O O . ARG A 1 98 ? -3.079 -6.983 -2.908 1.00 80.75 98 ARG A O 1
ATOM 722 N N . LEU A 1 99 ? -5.188 -6.966 -3.651 1.00 84.81 99 LEU A N 1
ATOM 723 C CA . LEU A 1 99 ? -5.781 -6.838 -2.319 1.00 84.81 99 LEU A CA 1
ATOM 724 C C . LEU A 1 99 ? -5.630 -8.153 -1.528 1.00 84.81 99 LEU A C 1
ATOM 726 O O . LEU A 1 99 ? -5.649 -9.224 -2.143 1.00 84.81 99 LEU A O 1
ATOM 730 N N . PRO A 1 100 ? -5.519 -8.101 -0.186 1.00 82.56 100 PRO A N 1
ATOM 731 C CA . PRO A 1 100 ? -5.511 -9.296 0.651 1.00 82.56 100 PRO A CA 1
ATOM 732 C C . PRO A 1 100 ? -6.751 -10.167 0.437 1.00 82.56 100 PRO A C 1
ATOM 734 O O . PRO A 1 100 ? -7.879 -9.670 0.450 1.00 82.56 100 PRO A O 1
ATOM 737 N N . GLN A 1 101 ? -6.549 -11.477 0.307 1.00 79.19 101 GLN A N 1
ATOM 738 C CA . GLN A 1 101 ? -7.623 -12.467 0.246 1.00 79.19 101 GLN A CA 1
ATOM 739 C C . GLN A 1 101 ? -7.358 -13.554 1.289 1.00 79.19 101 GLN A C 1
ATOM 741 O O . GLN A 1 101 ? -6.348 -14.248 1.250 1.00 79.19 101 GLN A O 1
ATOM 746 N N . GLY A 1 102 ? -8.261 -13.692 2.262 1.00 74.94 102 GLY A N 1
ATOM 747 C CA . GLY A 1 102 ? -8.131 -14.711 3.304 1.00 74.94 102 GLY A CA 1
ATOM 748 C C . GLY A 1 102 ? -6.852 -14.566 4.138 1.00 74.94 102 GLY A C 1
ATOM 749 O O . GLY A 1 102 ? -6.676 -13.559 4.821 1.00 74.94 102 GLY A O 1
ATOM 750 N N . ALA A 1 103 ? -6.011 -15.603 4.117 1.00 71.44 103 ALA A N 1
ATOM 751 C CA . ALA A 1 103 ? -4.810 -15.735 4.947 1.00 71.44 103 ALA A CA 1
ATOM 752 C C . ALA A 1 103 ? -3.493 -15.611 4.153 1.00 71.44 103 ALA A C 1
ATOM 754 O O . ALA A 1 103 ? -2.429 -15.952 4.678 1.00 71.44 103 ALA A O 1
ATOM 755 N N . ASP A 1 104 ? -3.557 -15.146 2.902 1.00 76.75 104 ASP A N 1
ATOM 756 C CA . ASP A 1 104 ? -2.376 -14.991 2.055 1.00 76.75 104 ASP A CA 1
ATOM 757 C C . ASP A 1 104 ? -1.360 -14.033 2.687 1.00 76.75 104 ASP A C 1
ATOM 759 O O . ASP A 1 104 ? -1.707 -13.009 3.281 1.00 76.75 104 ASP A O 1
ATOM 763 N N . SER A 1 105 ? -0.080 -14.387 2.568 1.00 84.50 105 SER A N 1
ATOM 764 C CA . SER A 1 105 ? 1.026 -13.537 3.010 1.00 84.50 105 SER A CA 1
ATOM 765 C C . SER A 1 105 ? 1.685 -12.872 1.798 1.00 84.50 105 SER A C 1
ATOM 767 O O . SER A 1 105 ? 1.800 -13.502 0.745 1.00 84.50 105 SER A O 1
ATOM 769 N N . PRO A 1 106 ? 2.189 -11.633 1.911 1.00 87.75 106 PRO A N 1
ATOM 770 C CA . PRO A 1 106 ? 2.905 -10.988 0.814 1.00 87.75 106 PRO A CA 1
ATOM 771 C C . PRO A 1 106 ? 4.007 -11.861 0.192 1.00 87.75 106 PRO A C 1
ATOM 773 O O . PRO A 1 106 ? 4.087 -11.959 -1.034 1.00 87.75 106 PRO A O 1
ATOM 776 N N . SER A 1 107 ? 4.803 -12.558 1.012 1.00 85.94 107 SER A N 1
ATOM 777 C CA . SER A 1 107 ? 5.883 -13.425 0.523 1.00 85.94 107 SER A CA 1
ATOM 778 C C . SER A 1 107 ? 5.414 -14.710 -0.164 1.00 85.94 107 SER A C 1
ATOM 780 O O . SER A 1 107 ? 6.155 -15.265 -0.976 1.00 85.94 107 SER A O 1
ATOM 782 N N . THR A 1 108 ? 4.190 -15.186 0.109 1.00 83.94 108 THR A N 1
ATOM 783 C CA . THR A 1 108 ? 3.627 -16.351 -0.597 1.00 83.94 108 THR A CA 1
ATOM 784 C C . THR A 1 108 ? 3.190 -15.985 -2.008 1.00 83.94 108 THR A C 1
ATOM 786 O O . THR A 1 108 ? 3.223 -16.834 -2.893 1.00 83.94 108 THR A O 1
ATOM 789 N N . LEU A 1 109 ? 2.808 -14.723 -2.226 1.00 79.38 109 LEU A N 1
ATOM 790 C CA . LEU A 1 109 ? 2.462 -14.202 -3.547 1.00 79.38 109 LEU A CA 1
ATOM 791 C C . LEU A 1 109 ? 3.699 -13.721 -4.316 1.00 79.38 109 LEU A C 1
ATOM 793 O O . LEU A 1 109 ? 3.721 -13.814 -5.542 1.00 79.38 109 LEU A O 1
ATOM 797 N N . ARG A 1 110 ? 4.721 -13.208 -3.617 1.00 83.06 110 ARG A N 1
ATOM 798 C CA . ARG A 1 110 ? 5.971 -12.709 -4.213 1.00 83.06 110 ARG A CA 1
ATOM 799 C C . ARG A 1 110 ? 7.183 -13.057 -3.362 1.00 83.06 110 ARG A C 1
ATOM 801 O O . ARG A 1 110 ? 7.413 -12.457 -2.314 1.00 83.06 110 ARG A O 1
ATOM 808 N N . ALA A 1 111 ? 7.989 -13.988 -3.860 1.00 80.31 111 ALA A N 1
ATOM 809 C CA . ALA A 1 111 ? 9.111 -14.573 -3.131 1.00 80.31 111 ALA A CA 1
ATOM 810 C C . ALA A 1 111 ? 10.200 -13.559 -2.728 1.00 80.31 111 ALA A C 1
ATOM 812 O O . ALA A 1 111 ? 10.944 -13.803 -1.779 1.00 80.31 111 ALA A O 1
ATOM 813 N N . GLU A 1 112 ? 10.300 -12.421 -3.420 1.00 82.56 112 GLU A N 1
ATOM 814 C CA . GLU A 1 112 ? 11.286 -11.372 -3.134 1.00 82.56 112 GLU A CA 1
ATOM 815 C C . GLU A 1 112 ? 10.916 -10.528 -1.913 1.00 82.56 112 GLU A C 1
ATOM 817 O O . GLU A 1 112 ? 11.766 -9.801 -1.396 1.00 82.56 112 GLU A O 1
ATOM 822 N N . VAL A 1 113 ? 9.660 -10.590 -1.460 1.00 84.62 113 VAL A N 1
ATOM 823 C CA . VAL A 1 113 ? 9.202 -9.839 -0.292 1.00 84.62 113 VAL A CA 1
ATOM 824 C C . VAL A 1 113 ? 9.839 -10.439 0.968 1.00 84.62 113 VAL A C 1
ATOM 826 O O . VAL A 1 113 ? 9.631 -11.617 1.267 1.00 84.62 113 VAL A O 1
ATOM 829 N N . PRO A 1 114 ? 10.609 -9.655 1.748 1.00 87.50 114 PRO A N 1
ATOM 830 C CA . PRO A 1 114 ? 11.205 -10.145 2.984 1.00 87.50 114 PRO A CA 1
ATOM 831 C C . PRO A 1 114 ? 10.159 -10.661 3.976 1.00 87.50 114 PRO A C 1
ATOM 833 O O . PRO A 1 114 ? 9.200 -9.962 4.286 1.00 87.50 114 PRO A O 1
ATOM 836 N N . ARG A 1 115 ? 10.406 -11.831 4.575 1.00 86.12 115 ARG A N 1
ATOM 837 C CA . ARG A 1 115 ? 9.471 -12.483 5.516 1.00 86.12 115 ARG A CA 1
ATOM 838 C C . ARG A 1 115 ? 9.068 -11.628 6.723 1.00 86.12 115 ARG A C 1
ATOM 840 O O . ARG A 1 115 ? 7.991 -11.819 7.273 1.00 86.12 115 ARG A O 1
ATOM 847 N N . TRP A 1 116 ? 9.896 -10.666 7.136 1.00 91.00 116 TRP A N 1
ATOM 848 C CA . TRP A 1 116 ? 9.533 -9.751 8.227 1.00 91.00 116 TRP A CA 1
ATOM 849 C C . TRP A 1 116 ? 8.332 -8.857 7.863 1.00 91.00 116 TRP A C 1
ATOM 851 O O . TRP A 1 116 ? 7.593 -8.434 8.752 1.00 91.00 116 TRP A O 1
ATOM 861 N N . LEU A 1 117 ? 8.101 -8.595 6.568 1.00 93.75 117 LEU A N 1
ATOM 862 C CA . LEU A 1 117 ? 6.918 -7.873 6.098 1.00 93.75 117 LEU A CA 1
ATOM 863 C C . LEU A 1 117 ?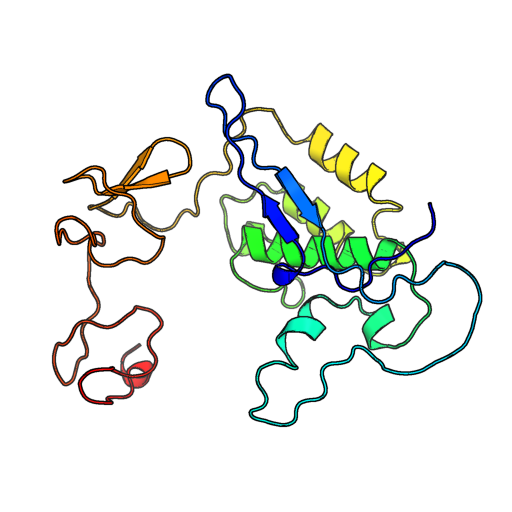 5.645 -8.712 6.202 1.00 93.75 117 LEU A C 1
ATOM 865 O O . LEU A 1 117 ? 4.580 -8.122 6.354 1.00 93.75 117 LEU A O 1
ATOM 869 N N . ASP A 1 118 ? 5.732 -10.045 6.192 1.00 90.69 118 ASP A N 1
ATOM 870 C CA . ASP A 1 118 ? 4.567 -10.895 6.457 1.00 90.69 118 ASP A CA 1
ATOM 871 C C . ASP A 1 118 ? 4.114 -10.726 7.905 1.00 90.69 118 ASP A C 1
ATOM 873 O O . ASP A 1 118 ? 2.940 -10.488 8.166 1.00 90.69 118 ASP A O 1
ATOM 877 N N . GLU A 1 119 ? 5.049 -10.787 8.859 1.00 89.38 119 GLU A N 1
ATOM 878 C CA . GLU A 1 119 ? 4.739 -10.574 10.276 1.00 89.38 119 GLU A CA 1
ATOM 879 C C . GLU A 1 119 ? 4.174 -9.166 10.511 1.00 89.38 119 GLU A C 1
ATOM 881 O O . GLU A 1 119 ? 3.176 -8.995 11.216 1.00 89.38 119 GLU A O 1
ATOM 886 N N . PHE A 1 120 ? 4.776 -8.155 9.878 1.00 94.44 120 PHE A N 1
ATOM 887 C CA . PHE A 1 120 ? 4.278 -6.785 9.924 1.00 94.44 120 PHE A CA 1
ATOM 888 C C . PHE A 1 120 ? 2.849 -6.682 9.374 1.00 94.44 120 PHE A C 1
ATOM 890 O O . PHE A 1 120 ? 1.976 -6.117 10.034 1.00 94.44 120 PHE A O 1
ATOM 897 N N . PHE A 1 121 ? 2.604 -7.254 8.192 1.00 94.50 121 PHE A N 1
ATOM 898 C CA . PHE A 1 121 ? 1.296 -7.270 7.547 1.00 94.50 121 PHE A CA 1
ATOM 899 C C . PHE A 1 121 ? 0.250 -7.976 8.411 1.00 94.50 121 PHE A C 1
ATOM 901 O O . PHE A 1 121 ? -0.785 -7.380 8.695 1.00 94.50 121 PHE A O 1
ATOM 908 N N . HIS A 1 122 ? 0.529 -9.183 8.909 1.00 91.06 122 HIS A N 1
ATOM 909 C CA . HIS A 1 122 ? -0.394 -9.943 9.763 1.00 91.06 122 HIS A CA 1
ATOM 910 C C . HIS A 1 122 ? -0.717 -9.216 11.065 1.00 91.06 122 HIS A C 1
ATOM 912 O O . HIS A 1 122 ? -1.830 -9.309 11.581 1.00 91.06 122 HIS A O 1
ATOM 918 N N . ARG A 1 123 ? 0.226 -8.431 11.590 1.00 92.88 123 ARG A N 1
ATOM 919 C CA . ARG A 1 123 ? -0.026 -7.580 12.753 1.00 92.88 123 ARG A CA 1
ATOM 920 C C . ARG A 1 123 ? -0.906 -6.371 12.425 1.00 92.88 123 ARG A C 1
ATOM 922 O O . ARG A 1 123 ? -1.570 -5.862 13.318 1.00 92.88 123 ARG A O 1
ATOM 929 N N . CYS A 1 124 ? -0.983 -5.914 11.180 1.00 94.19 124 CYS A N 1
ATOM 930 C CA . CYS A 1 124 ? -1.993 -4.938 10.753 1.00 94.19 124 CYS A CA 1
ATOM 931 C C . CYS A 1 124 ? -3.340 -5.608 10.434 1.00 94.19 124 CYS A C 1
ATOM 933 O O . CYS A 1 124 ? -4.393 -5.150 10.881 1.00 94.19 124 CYS A O 1
ATOM 935 N N . TYR A 1 125 ? -3.297 -6.707 9.686 1.00 92.88 125 TYR A N 1
ATOM 936 C CA . TYR A 1 125 ? -4.430 -7.410 9.095 1.00 92.88 125 TYR A CA 1
ATOM 937 C C . TYR A 1 125 ? -4.931 -8.541 10.006 1.00 92.88 125 TYR A C 1
ATOM 939 O O . TYR A 1 125 ? -4.927 -9.723 9.677 1.00 92.88 125 TYR A O 1
ATOM 947 N N . THR A 1 126 ? -5.343 -8.174 11.218 1.00 90.25 126 THR A N 1
ATOM 948 C CA . THR A 1 126 ? -5.873 -9.111 12.219 1.00 90.25 126 THR A CA 1
ATOM 949 C C . THR A 1 126 ? -6.971 -8.456 13.059 1.00 90.25 126 THR A C 1
ATOM 951 O O . THR A 1 126 ? -7.360 -7.304 12.832 1.00 90.25 126 THR A O 1
ATOM 954 N N . HIS A 1 127 ? -7.484 -9.175 14.057 1.00 88.19 127 HIS A N 1
ATOM 955 C CA . HIS A 1 127 ? -8.434 -8.635 15.022 1.00 88.19 127 HIS A CA 1
ATOM 956 C C . HIS A 1 127 ? -7.849 -7.409 15.742 1.00 88.19 127 HIS A C 1
ATOM 958 O O . HIS A 1 127 ? -6.704 -7.428 16.198 1.00 88.19 127 HIS A O 1
ATOM 964 N N . ARG A 1 128 ? -8.656 -6.355 15.914 1.00 87.88 128 ARG A N 1
ATOM 965 C CA . ARG A 1 128 ? -8.241 -5.038 16.437 1.00 87.88 128 ARG A CA 1
ATOM 966 C C . ARG A 1 128 ? -7.412 -5.084 17.726 1.00 87.88 128 ARG A C 1
ATOM 968 O O . ARG A 1 128 ? -6.486 -4.295 17.894 1.00 87.88 128 ARG A O 1
ATOM 975 N N . GLY A 1 129 ? -7.718 -6.009 18.635 1.00 84.19 129 GLY A N 1
ATOM 976 C CA . GLY A 1 129 ? -6.987 -6.179 19.898 1.00 84.19 129 GLY A CA 1
ATOM 977 C C . GLY A 1 129 ? -5.527 -6.631 19.747 1.00 84.19 129 GLY A C 1
ATOM 978 O O . GLY A 1 129 ? -4.732 -6.391 20.647 1.00 84.19 129 GLY A O 1
ATOM 979 N N . ARG A 1 130 ? -5.171 -7.259 18.619 1.00 89.19 130 ARG A N 1
ATOM 980 C CA . ARG A 1 130 ? -3.820 -7.772 18.327 1.00 89.19 130 ARG A CA 1
ATOM 981 C C . ARG A 1 130 ? -3.011 -6.855 17.410 1.00 89.19 130 ARG A C 1
ATOM 983 O O . ARG A 1 130 ? -1.833 -7.123 17.174 1.00 89.19 130 ARG A O 1
ATOM 990 N N . ARG A 1 131 ? -3.635 -5.792 16.889 1.00 93.88 131 ARG A N 1
ATOM 991 C CA . ARG A 1 131 ? -2.962 -4.852 15.995 1.00 93.88 131 ARG A CA 1
ATOM 992 C C . ARG A 1 131 ? -1.895 -4.045 16.721 1.00 93.88 131 ARG A C 1
ATOM 994 O O . ARG A 1 131 ? -1.848 -4.015 17.952 1.00 93.88 131 ARG A O 1
ATOM 1001 N N . PHE A 1 132 ? -1.036 -3.378 15.953 1.00 94.19 132 PHE A N 1
ATOM 1002 C CA . PHE A 1 132 ? -0.171 -2.337 16.503 1.00 94.19 132 PHE A CA 1
ATOM 10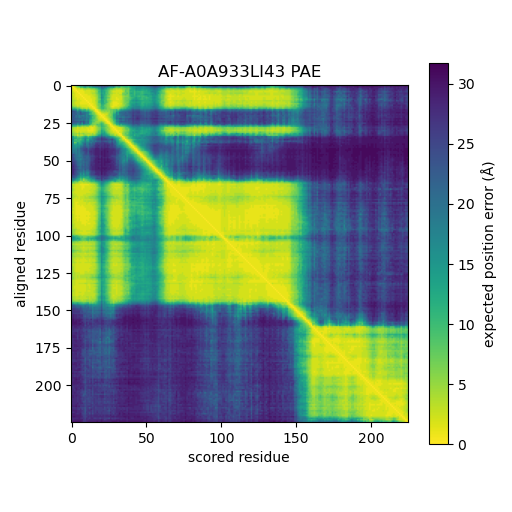03 C C . PHE A 1 132 ? -0.990 -1.349 17.340 1.00 94.19 132 PHE A C 1
ATOM 1005 O O . PHE A 1 132 ? -2.130 -1.019 17.017 1.00 94.19 132 PHE A O 1
ATOM 1012 N N . GLU A 1 133 ? -0.406 -0.881 18.434 1.00 93.06 133 GLU A N 1
ATOM 1013 C CA . GLU A 1 133 ? -1.090 0.040 19.336 1.00 93.06 133 GLU A CA 1
ATOM 1014 C C . GLU A 1 133 ? -1.179 1.448 18.737 1.00 93.06 133 GLU A C 1
ATOM 1016 O O . GLU A 1 133 ? -2.147 2.168 18.971 1.00 93.06 133 GLU A O 1
ATOM 1021 N N . SER A 1 134 ? -0.176 1.834 17.941 1.00 94.25 134 SER A N 1
ATOM 1022 C CA . SER A 1 134 ? -0.079 3.157 17.331 1.00 94.25 134 SER A CA 1
ATOM 1023 C C . SER A 1 134 ? 0.766 3.158 16.055 1.00 94.25 134 SER A C 1
ATOM 1025 O O . SER A 1 134 ? 1.612 2.286 15.835 1.00 94.25 134 SER A O 1
ATOM 1027 N N . ALA A 1 135 ? 0.607 4.214 15.253 1.00 92.31 135 ALA A N 1
ATOM 1028 C CA . ALA A 1 135 ? 1.459 4.477 14.093 1.00 92.31 135 ALA A CA 1
ATOM 1029 C C . ALA A 1 135 ? 2.946 4.649 14.472 1.00 92.31 135 ALA A C 1
ATOM 1031 O O . ALA A 1 135 ? 3.828 4.308 13.687 1.00 92.31 135 ALA A O 1
ATOM 1032 N N . VAL A 1 136 ? 3.243 5.115 15.694 1.00 94.00 136 VAL A N 1
ATOM 1033 C CA . VAL A 1 136 ? 4.621 5.217 16.206 1.00 94.00 136 VAL A CA 1
ATOM 1034 C C . VAL A 1 136 ? 5.249 3.829 16.333 1.00 94.00 136 VAL A C 1
ATOM 1036 O O . VAL A 1 136 ? 6.377 3.624 15.887 1.00 94.00 136 VAL A O 1
ATOM 1039 N N . GLN A 1 137 ? 4.505 2.858 16.871 1.00 94.50 137 GLN A N 1
ATOM 1040 C CA . GLN A 1 137 ? 4.975 1.477 16.994 1.00 94.50 137 GLN A CA 1
ATOM 1041 C C . GLN A 1 137 ? 5.186 0.819 15.619 1.00 94.50 137 GLN A C 1
ATOM 1043 O O . GLN A 1 137 ? 6.158 0.077 15.434 1.00 94.50 137 GLN A O 1
ATOM 1048 N N . MET A 1 138 ? 4.315 1.107 14.643 1.00 94.50 138 MET A N 1
ATOM 1049 C CA . MET A 1 138 ? 4.510 0.666 13.255 1.00 94.50 138 MET A CA 1
ATOM 1050 C C . MET A 1 138 ? 5.808 1.226 12.679 1.00 94.50 138 MET A C 1
ATOM 1052 O O . MET A 1 138 ? 6.648 0.458 12.210 1.00 94.50 138 MET A O 1
ATOM 1056 N N . ARG A 1 139 ? 6.013 2.545 12.785 1.00 93.00 139 ARG A N 1
ATOM 1057 C CA . ARG A 1 139 ? 7.218 3.210 12.278 1.00 93.00 139 ARG A CA 1
ATOM 1058 C C . ARG A 1 139 ? 8.486 2.619 12.890 1.00 93.00 139 ARG A C 1
ATOM 1060 O O . ARG A 1 139 ? 9.374 2.222 12.151 1.00 93.00 139 ARG A O 1
ATOM 1067 N N . GLN A 1 140 ? 8.533 2.465 14.213 1.00 92.94 140 GLN A N 1
ATOM 1068 C CA . GLN A 1 140 ? 9.672 1.851 14.908 1.00 92.94 140 GLN A CA 1
ATOM 1069 C C . GLN A 1 140 ? 9.943 0.414 14.442 1.00 92.94 140 GLN A C 1
ATOM 1071 O O . GLN A 1 140 ? 11.085 -0.040 14.414 1.00 92.94 140 GLN A O 1
ATOM 1076 N N . THR A 1 141 ? 8.899 -0.339 14.090 1.00 92.88 141 THR A N 1
ATOM 1077 C CA . THR A 1 141 ? 9.063 -1.706 13.580 1.00 92.88 141 THR A CA 1
ATOM 1078 C C . THR A 1 141 ? 9.672 -1.712 12.183 1.00 92.88 141 THR A C 1
ATOM 1080 O O . THR A 1 141 ? 10.590 -2.497 11.949 1.00 92.88 141 THR A O 1
ATOM 1083 N N . ILE A 1 142 ? 9.238 -0.802 11.306 1.00 90.12 142 ILE A N 1
ATOM 1084 C CA . ILE A 1 142 ? 9.852 -0.598 9.988 1.00 90.12 142 ILE A CA 1
ATOM 1085 C C . ILE A 1 142 ? 11.301 -0.138 10.155 1.00 90.12 142 ILE A C 1
ATOM 1087 O O . ILE A 1 142 ? 12.191 -0.777 9.618 1.00 90.12 142 ILE A O 1
ATOM 1091 N N . GLU A 1 143 ? 11.561 0.902 10.950 1.00 88.50 143 GLU A N 1
ATOM 1092 C CA . GLU A 1 143 ? 12.898 1.486 11.157 1.00 88.50 143 GLU A CA 1
ATOM 1093 C C . GLU A 1 143 ? 13.931 0.471 11.673 1.00 88.50 143 GLU A C 1
ATOM 1095 O O . GLU A 1 143 ? 15.103 0.561 11.325 1.00 88.50 143 GLU A O 1
ATOM 1100 N N . ARG A 1 144 ? 13.514 -0.529 12.463 1.00 89.00 144 ARG A N 1
ATOM 1101 C CA . ARG A 1 144 ? 14.411 -1.604 12.931 1.00 89.00 144 ARG A CA 1
ATOM 1102 C C . ARG A 1 144 ? 14.869 -2.552 11.824 1.00 89.00 144 ARG A C 1
ATOM 1104 O O . ARG A 1 144 ? 15.968 -3.093 11.913 1.00 89.00 144 ARG A O 1
ATOM 1111 N N . HIS A 1 145 ? 14.030 -2.776 10.818 1.00 85.62 145 HIS A N 1
ATOM 1112 C CA . HIS A 1 145 ? 14.312 -3.702 9.717 1.00 85.62 145 HIS A CA 1
ATOM 1113 C C . HIS A 1 145 ? 14.788 -2.973 8.456 1.00 85.62 145 HIS A C 1
ATOM 1115 O O . HIS A 1 145 ? 15.501 -3.545 7.631 1.00 85.62 145 HIS A O 1
ATOM 1121 N N . TRP A 1 146 ? 14.416 -1.702 8.313 1.00 80.25 146 TRP A N 1
ATOM 1122 C CA . TRP A 1 146 ? 14.749 -0.858 7.183 1.00 80.25 146 TRP A CA 1
ATOM 1123 C C . TRP A 1 146 ? 16.186 -0.360 7.291 1.00 80.25 146 TRP A C 1
ATOM 1125 O O . TRP A 1 146 ? 16.547 0.372 8.210 1.00 80.25 146 TRP A O 1
ATOM 1135 N N . ARG A 1 147 ? 17.017 -0.714 6.310 1.00 67.81 147 ARG A N 1
ATOM 1136 C CA . ARG A 1 147 ? 18.355 -0.136 6.168 1.00 67.81 147 ARG A CA 1
ATOM 1137 C C . ARG A 1 147 ? 18.310 0.969 5.111 1.00 67.81 147 ARG A C 1
ATOM 1139 O O . ARG A 1 147 ? 17.844 0.700 4.004 1.00 67.81 147 ARG A O 1
ATOM 1146 N N . PRO A 1 148 ? 18.787 2.193 5.395 1.00 52.47 148 PRO A N 1
ATOM 1147 C CA . PRO A 1 148 ? 18.927 3.227 4.373 1.00 52.47 148 PRO A CA 1
ATOM 1148 C C . PRO A 1 148 ? 19.745 2.688 3.191 1.00 52.47 148 PRO A C 1
ATOM 1150 O O . PRO A 1 148 ? 20.850 2.185 3.381 1.00 52.47 148 PRO A O 1
ATOM 1153 N N . GLY A 1 149 ? 19.179 2.734 1.983 1.00 49.09 149 GLY A N 1
ATOM 1154 C CA . GLY A 1 149 ? 19.790 2.156 0.779 1.00 49.09 149 GLY A CA 1
ATOM 1155 C C . GLY A 1 149 ? 19.402 0.703 0.473 1.00 49.09 149 GLY A C 1
ATOM 1156 O O . GLY A 1 149 ? 19.816 0.191 -0.568 1.00 49.09 149 GLY A O 1
ATOM 1157 N N . ALA A 1 150 ? 18.581 0.050 1.308 1.00 45.75 150 ALA A N 1
ATOM 1158 C CA . ALA A 1 150 ? 17.898 -1.186 0.937 1.00 45.75 150 ALA A CA 1
ATOM 1159 C C . ALA A 1 150 ? 16.929 -0.873 -0.209 1.00 45.75 150 ALA A C 1
ATOM 1161 O O . ALA A 1 150 ? 15.853 -0.310 -0.011 1.00 45.75 150 ALA A O 1
ATOM 1162 N N . ARG A 1 151 ? 17.354 -1.175 -1.436 1.00 48.41 151 ARG A N 1
ATOM 1163 C CA . ARG A 1 151 ? 16.492 -1.084 -2.610 1.00 48.41 151 ARG A CA 1
ATOM 1164 C C . ARG A 1 151 ? 15.423 -2.155 -2.450 1.00 48.41 151 ARG A C 1
ATOM 1166 O O . ARG A 1 151 ? 15.769 -3.325 -2.305 1.00 48.41 151 ARG A O 1
ATOM 1173 N N . VAL A 1 152 ? 14.150 -1.768 -2.487 1.00 43.91 152 VAL A N 1
ATOM 1174 C CA . VAL A 1 152 ? 13.098 -2.727 -2.829 1.00 43.91 152 VAL A CA 1
ATOM 1175 C C . VAL A 1 152 ? 13.472 -3.212 -4.228 1.00 43.91 152 VAL A C 1
ATOM 1177 O O . VAL A 1 152 ? 13.575 -2.369 -5.127 1.00 43.91 152 VAL A O 1
ATOM 1180 N N . PRO A 1 153 ? 13.808 -4.501 -4.422 1.00 43.88 153 PRO A N 1
ATOM 1181 C CA . PRO A 1 153 ? 14.015 -4.993 -5.768 1.00 43.88 153 PRO A CA 1
ATOM 1182 C C . PRO A 1 153 ? 12.734 -4.666 -6.545 1.00 43.88 153 PRO A C 1
ATOM 1184 O O . PRO A 1 153 ? 11.639 -4.887 -6.011 1.00 43.88 153 PRO A O 1
ATOM 1187 N N . PRO A 1 154 ? 12.839 -4.077 -7.751 1.00 43.19 154 PRO A N 1
ATOM 1188 C CA . PRO A 1 154 ? 11.665 -3.910 -8.595 1.00 43.19 154 PRO A CA 1
ATOM 1189 C C . PRO A 1 154 ? 10.957 -5.268 -8.693 1.00 43.19 154 PRO A C 1
ATOM 1191 O O . PRO A 1 154 ? 11.627 -6.296 -8.540 1.00 43.19 154 PRO A O 1
ATOM 1194 N N . PRO A 1 155 ? 9.629 -5.296 -8.906 1.00 43.44 155 PRO A N 1
ATOM 1195 C CA . PRO A 1 155 ? 8.913 -6.547 -9.092 1.00 43.44 155 PRO A CA 1
ATOM 1196 C C . PRO A 1 155 ? 9.719 -7.497 -9.959 1.00 43.44 155 PRO A C 1
ATOM 1198 O O . PRO A 1 155 ? 10.129 -7.110 -11.053 1.00 43.44 155 PRO A O 1
ATOM 1201 N N . ALA A 1 156 ? 10.011 -8.695 -9.442 1.00 45.28 156 ALA A N 1
ATOM 1202 C CA . ALA A 1 156 ? 10.618 -9.749 -10.234 1.00 45.28 156 ALA A CA 1
ATOM 1203 C C . ALA A 1 156 ? 9.583 -10.169 -11.276 1.00 45.28 156 ALA A C 1
ATOM 1205 O O . ALA A 1 156 ? 8.759 -11.055 -11.088 1.00 45.28 156 ALA A O 1
ATOM 1206 N N . GLY A 1 157 ? 9.578 -9.411 -12.357 1.00 42.25 157 GLY A N 1
ATOM 1207 C CA . GLY A 1 157 ? 8.672 -9.512 -13.471 1.00 42.25 157 GLY A CA 1
ATOM 1208 C C . GLY A 1 157 ? 9.483 -9.157 -14.695 1.00 42.25 157 GLY A C 1
ATOM 1209 O O . GLY A 1 157 ? 9.497 -8.008 -15.105 1.00 42.25 157 GLY A O 1
ATOM 1210 N N . GLN A 1 158 ? 10.164 -10.180 -15.215 1.00 40.72 158 GLN A N 1
ATOM 1211 C CA . GLN A 1 158 ? 10.779 -10.256 -16.539 1.00 40.72 158 GLN A CA 1
ATOM 1212 C C . GLN A 1 158 ? 11.913 -9.247 -16.798 1.00 40.72 158 GLN A C 1
ATOM 1214 O O . GLN A 1 158 ? 11.750 -8.032 -16.776 1.00 40.72 158 GLN A O 1
ATOM 1219 N N . ALA A 1 159 ? 13.100 -9.772 -17.107 1.00 43.69 159 ALA A N 1
ATOM 1220 C CA . ALA A 1 159 ? 14.116 -9.006 -17.811 1.00 43.69 159 ALA A CA 1
ATOM 1221 C C . ALA A 1 159 ? 13.531 -8.597 -19.173 1.00 43.69 159 ALA A C 1
ATOM 1223 O O . ALA A 1 159 ? 13.509 -9.381 -20.108 1.00 43.69 159 ALA A O 1
ATOM 1224 N N . VAL A 1 160 ? 12.980 -7.392 -19.246 1.00 52.91 160 VAL A N 1
ATOM 1225 C CA . VAL A 1 160 ? 12.370 -6.816 -20.446 1.00 52.91 160 VAL A CA 1
ATOM 1226 C C . VAL A 1 160 ? 13.482 -6.324 -21.372 1.00 52.91 160 VAL A C 1
ATOM 1228 O O . VAL A 1 160 ? 14.207 -5.385 -21.042 1.00 52.91 160 VAL A O 1
ATOM 1231 N N . SER A 1 161 ? 13.648 -6.980 -22.524 1.00 68.81 161 SER A N 1
ATOM 1232 C CA . SER A 1 161 ? 14.778 -6.777 -23.448 1.00 68.81 161 SER A CA 1
ATOM 1233 C C . SER A 1 161 ? 14.931 -5.356 -24.012 1.00 68.81 161 SER A C 1
ATOM 1235 O O . SER A 1 161 ? 15.995 -5.029 -24.545 1.00 68.81 161 SER A O 1
ATOM 1237 N N . GLY A 1 162 ? 13.922 -4.485 -23.891 1.00 78.62 162 GLY A N 1
ATOM 1238 C CA . GLY A 1 162 ? 13.958 -3.125 -24.442 1.00 78.62 162 GLY A CA 1
ATOM 1239 C C . GLY A 1 162 ? 14.093 -1.982 -23.431 1.00 78.62 162 GLY A C 1
ATOM 1240 O O . GLY A 1 162 ? 14.178 -0.821 -23.850 1.00 78.62 162 GLY A O 1
ATOM 1241 N N . VAL A 1 163 ? 14.155 -2.259 -22.126 1.00 83.38 163 VAL A N 1
ATOM 1242 C CA . VAL A 1 163 ? 14.270 -1.215 -21.091 1.00 83.38 163 VAL A CA 1
ATOM 1243 C C . VAL A 1 163 ? 15.382 -1.503 -20.093 1.00 83.38 163 VAL A C 1
ATOM 1245 O O . VAL A 1 163 ? 15.809 -2.636 -19.890 1.00 83.38 163 VAL A O 1
ATOM 1248 N N . ARG A 1 164 ? 15.863 -0.446 -19.446 1.00 84.12 164 ARG A N 1
ATOM 1249 C CA . ARG A 1 164 ? 16.793 -0.541 -18.323 1.00 84.12 164 ARG A CA 1
ATOM 1250 C C . ARG A 1 164 ? 16.394 0.427 -17.226 1.00 84.12 164 ARG A C 1
ATOM 1252 O O . ARG A 1 164 ? 15.791 1.465 -17.487 1.00 84.12 164 ARG A O 1
ATOM 1259 N N . TRP A 1 165 ? 16.805 0.114 -16.008 1.00 78.38 165 TRP A N 1
ATOM 1260 C CA . TRP A 1 165 ? 16.642 1.011 -14.874 1.00 78.38 165 TRP A CA 1
ATOM 1261 C C . TRP A 1 165 ? 17.777 2.037 -14.820 1.00 78.38 165 TRP A C 1
ATOM 1263 O O . TRP A 1 165 ? 18.954 1.676 -14.870 1.00 78.38 165 TRP A O 1
ATOM 1273 N N . VAL A 1 166 ? 17.426 3.316 -14.678 1.00 74.69 166 VAL A N 1
ATOM 1274 C CA . VAL A 1 166 ? 18.351 4.411 -14.349 1.00 74.69 166 VAL A CA 1
ATOM 1275 C C . VAL A 1 166 ? 17.847 5.069 -13.067 1.00 74.69 166 VAL A C 1
ATOM 1277 O O . VAL A 1 166 ? 16.942 5.903 -13.078 1.00 74.69 166 VAL A O 1
ATOM 1280 N N . GLY A 1 167 ? 18.402 4.641 -11.931 1.00 74.50 167 GLY A N 1
ATOM 1281 C CA . GLY A 1 167 ? 17.840 4.982 -10.623 1.00 74.50 167 GLY A CA 1
ATOM 1282 C C . GLY A 1 167 ? 16.426 4.395 -10.471 1.00 74.50 167 GLY A C 1
ATOM 1283 O O . GLY A 1 167 ? 16.271 3.198 -10.710 1.00 74.50 167 GLY A O 1
ATOM 1284 N N . PRO A 1 168 ? 15.408 5.196 -10.092 1.00 68.50 168 PRO A N 1
ATOM 1285 C CA . PRO A 1 168 ? 14.021 4.742 -9.967 1.00 68.50 168 PRO A CA 1
ATOM 1286 C C . PRO A 1 168 ? 13.235 4.801 -11.287 1.00 68.50 168 PRO A C 1
ATOM 1288 O O . PRO A 1 168 ? 12.050 4.493 -11.299 1.00 68.50 168 PRO A O 1
ATOM 1291 N N . ARG A 1 169 ? 13.849 5.249 -12.389 1.00 75.38 169 ARG A N 1
ATOM 1292 C CA . ARG A 1 169 ? 13.161 5.427 -13.672 1.00 75.38 169 ARG A CA 1
ATOM 1293 C C . ARG A 1 169 ? 13.415 4.245 -14.591 1.00 75.38 169 ARG A C 1
ATOM 1295 O O . ARG A 1 169 ? 14.561 3.807 -14.735 1.00 75.38 169 ARG A O 1
ATOM 1302 N N . LEU A 1 170 ? 12.359 3.800 -15.258 1.00 82.56 170 LEU A N 1
ATOM 1303 C CA . LEU A 1 170 ? 12.458 2.895 -16.389 1.00 82.56 170 LEU A CA 1
ATOM 1304 C C . LEU A 1 170 ? 12.726 3.723 -17.650 1.00 82.56 170 LEU A C 1
ATOM 1306 O O . LEU A 1 170 ? 12.048 4.719 -17.907 1.00 82.56 170 LEU A O 1
ATOM 1310 N N . VAL A 1 171 ? 13.756 3.357 -18.412 1.00 89.75 171 VAL A N 1
ATOM 1311 C CA . VAL A 1 171 ? 14.109 4.059 -19.651 1.00 89.75 171 VAL A CA 1
ATOM 1312 C C . VAL A 1 171 ? 14.324 3.087 -20.798 1.00 89.75 171 VAL A C 1
ATOM 1314 O O . VAL A 1 171 ? 14.811 1.971 -20.612 1.00 89.75 171 VAL A O 1
ATOM 1317 N N . CYS A 1 172 ? 14.016 3.537 -22.010 1.00 89.88 172 CYS A N 1
ATOM 1318 C CA . CYS A 1 172 ? 14.282 2.790 -23.234 1.00 89.88 172 CYS A CA 1
ATOM 1319 C C . CYS A 1 172 ? 15.794 2.615 -23.442 1.00 89.88 172 CYS A C 1
ATOM 1321 O O . CYS A 1 172 ? 16.548 3.590 -23.409 1.00 89.88 172 CYS A O 1
ATOM 1323 N N . VAL A 1 173 ? 16.253 1.392 -23.731 1.00 88.56 173 VAL A N 1
ATOM 1324 C CA . VAL A 1 173 ? 17.683 1.132 -24.004 1.00 88.56 173 VAL A CA 1
ATOM 1325 C C . VAL A 1 173 ? 18.176 1.785 -25.298 1.00 88.56 173 VAL A C 1
ATOM 1327 O O . VAL A 1 173 ? 19.372 2.010 -25.447 1.00 88.56 173 VAL A O 1
ATOM 1330 N N . GLY A 1 174 ? 17.266 2.093 -26.228 1.00 89.56 174 GLY A N 1
ATOM 1331 C CA . GLY A 1 174 ? 17.594 2.693 -27.521 1.00 89.56 174 GLY A CA 1
ATOM 1332 C C . GLY A 1 174 ? 17.787 4.207 -27.464 1.00 89.56 174 GLY A C 1
ATOM 1333 O O . GLY A 1 174 ? 18.777 4.714 -27.978 1.00 89.56 174 GLY A O 1
ATOM 1334 N N . CYS A 1 175 ? 16.849 4.934 -26.849 1.00 92.69 175 CYS A N 1
ATOM 1335 C CA . CYS A 1 175 ? 16.841 6.404 -26.870 1.00 92.69 175 CYS A CA 1
ATOM 1336 C C . CYS A 1 175 ? 16.983 7.057 -25.489 1.00 92.69 175 CYS A C 1
ATOM 1338 O O . CYS A 1 175 ? 17.013 8.278 -25.400 1.00 92.69 175 CYS A O 1
ATOM 1340 N N . SER A 1 176 ? 17.042 6.270 -24.408 1.00 92.69 176 SER A N 1
ATOM 1341 C CA . SER A 1 176 ? 17.047 6.748 -23.012 1.00 92.69 176 SER A CA 1
ATOM 1342 C C . SER A 1 176 ? 15.832 7.597 -22.603 1.00 92.69 176 SER A C 1
ATOM 1344 O O . SER A 1 176 ? 15.848 8.213 -21.540 1.00 92.69 176 SER A O 1
ATOM 1346 N N . GLY A 1 177 ? 14.775 7.612 -23.419 1.00 89.62 177 GLY A N 1
ATOM 1347 C CA . GLY A 1 177 ? 13.502 8.243 -23.079 1.00 89.62 177 GLY A CA 1
ATOM 1348 C C . GLY A 1 177 ? 12.802 7.503 -21.940 1.00 89.62 177 GLY A C 1
ATOM 1349 O O . GLY A 1 177 ? 13.021 6.300 -21.764 1.00 89.62 177 GLY A O 1
ATOM 1350 N N . ALA A 1 178 ? 11.985 8.230 -21.177 1.00 89.06 178 ALA A N 1
ATOM 1351 C CA . ALA A 1 178 ? 11.192 7.659 -20.094 1.00 89.06 178 ALA A CA 1
ATOM 1352 C C . ALA A 1 178 ? 10.195 6.630 -20.646 1.00 89.06 178 ALA A C 1
ATOM 1354 O O . ALA A 1 178 ? 9.725 6.753 -21.778 1.00 89.06 178 ALA A O 1
ATOM 1355 N N . VAL A 1 179 ? 9.935 5.593 -19.857 1.00 86.44 179 VAL A N 1
ATOM 1356 C CA . VAL A 1 179 ? 9.027 4.497 -20.192 1.00 86.44 179 VAL A CA 1
ATOM 1357 C C . VAL A 1 179 ? 8.151 4.220 -18.981 1.00 86.44 179 VAL A C 1
ATOM 1359 O O . VAL A 1 179 ? 8.670 4.154 -17.865 1.00 86.44 179 VAL A O 1
ATOM 1362 N N . GLU A 1 180 ? 6.855 4.027 -19.200 1.00 82.00 180 GLU A N 1
ATOM 1363 C CA . GLU A 1 180 ? 5.937 3.625 -18.142 1.00 82.00 180 GLU A CA 1
ATOM 1364 C C . GLU A 1 180 ? 5.886 2.091 -18.017 1.00 82.00 180 GLU A C 1
ATOM 1366 O O . GLU A 1 180 ? 6.015 1.364 -19.011 1.00 82.00 180 GLU A O 1
ATOM 1371 N N . PRO A 1 181 ? 5.711 1.546 -16.800 1.00 75.56 181 PRO A N 1
ATOM 1372 C CA . PRO A 1 181 ? 5.489 0.118 -16.620 1.00 75.56 181 PRO A CA 1
ATOM 1373 C C . PRO A 1 181 ? 4.279 -0.363 -17.434 1.00 75.56 181 PRO A C 1
ATOM 1375 O O . PRO A 1 181 ? 3.173 0.139 -17.267 1.00 75.56 181 PRO A O 1
ATOM 1378 N N . GLY A 1 182 ? 4.488 -1.360 -18.295 1.00 74.94 182 GLY A N 1
ATOM 1379 C CA . GLY A 1 182 ? 3.441 -1.919 -19.160 1.00 74.94 182 GLY A CA 1
ATOM 1380 C C . GLY A 1 182 ? 3.476 -1.424 -20.609 1.00 74.94 182 GLY A C 1
ATOM 1381 O O . GLY A 1 182 ? 2.835 -2.044 -21.459 1.00 74.94 182 GLY A O 1
ATOM 1382 N N . ASP A 1 183 ? 4.270 -0.394 -20.922 1.00 84.56 183 ASP A N 1
ATOM 1383 C CA . ASP A 1 183 ? 4.472 0.046 -22.303 1.00 84.56 183 ASP A CA 1
ATOM 1384 C C . ASP A 1 183 ? 5.052 -1.087 -23.164 1.00 84.56 183 ASP A C 1
ATOM 1386 O O . ASP A 1 183 ? 6.094 -1.676 -22.866 1.00 84.56 183 ASP A O 1
ATOM 1390 N N . GLN A 1 184 ? 4.393 -1.364 -24.288 1.00 85.44 184 GLN A N 1
ATOM 1391 C CA . GLN A 1 184 ? 4.854 -2.356 -25.266 1.00 85.44 184 GLN A CA 1
ATOM 1392 C C . GLN A 1 184 ? 5.880 -1.767 -26.241 1.00 85.44 184 GLN A C 1
ATOM 1394 O O . GLN A 1 184 ? 6.757 -2.480 -26.735 1.00 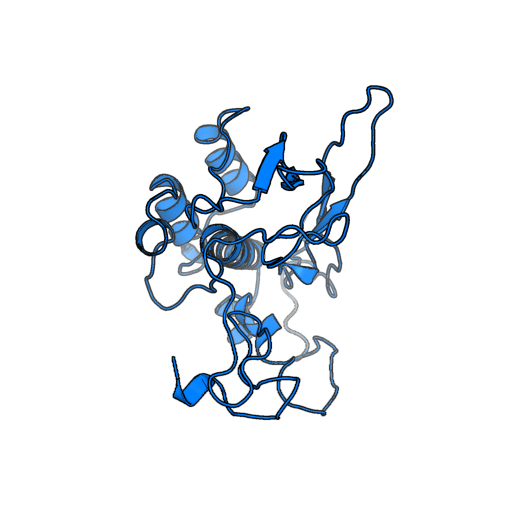85.44 184 GLN A O 1
ATOM 1399 N N . PHE A 1 185 ? 5.790 -0.457 -26.496 1.00 89.25 185 PHE A N 1
ATOM 1400 C CA . PHE A 1 185 ? 6.649 0.290 -27.409 1.00 89.25 185 PHE A CA 1
ATOM 1401 C C . PHE A 1 185 ? 7.062 1.625 -26.795 1.00 89.25 185 PHE A C 1
ATOM 1403 O O . PHE A 1 185 ? 6.281 2.284 -26.119 1.00 89.25 185 PHE A O 1
ATOM 1410 N N . CYS A 1 186 ? 8.289 2.059 -27.073 1.00 89.12 186 CYS A N 1
ATOM 1411 C CA . CYS A 1 186 ? 8.778 3.354 -26.632 1.00 89.12 186 CYS A CA 1
ATOM 1412 C C . CYS A 1 186 ? 8.072 4.477 -27.392 1.00 89.12 186 CYS A C 1
ATOM 1414 O O . CYS A 1 186 ? 8.246 4.599 -28.605 1.00 89.12 186 CYS A O 1
ATOM 1416 N N . ILE A 1 187 ? 7.395 5.371 -26.675 1.00 88.62 187 ILE A N 1
ATOM 1417 C CA . ILE A 1 187 ? 6.719 6.533 -27.273 1.00 88.62 187 ILE A CA 1
ATOM 1418 C C . ILE A 1 187 ? 7.679 7.506 -27.978 1.00 88.62 187 ILE A C 1
ATOM 1420 O O . ILE A 1 187 ? 7.271 8.265 -28.850 1.00 88.62 187 ILE A O 1
ATOM 1424 N N . HIS A 1 188 ? 8.965 7.486 -27.616 1.00 89.31 188 HIS A N 1
ATOM 1425 C CA . HIS A 1 188 ? 9.958 8.420 -28.145 1.00 89.31 188 HIS A CA 1
ATOM 1426 C C . HIS A 1 188 ? 10.649 7.928 -29.422 1.00 89.31 188 HIS A C 1
ATOM 1428 O O . HIS A 1 188 ? 11.085 8.744 -30.227 1.00 89.31 188 HIS A O 1
ATOM 1434 N N . CYS A 1 189 ? 10.806 6.612 -29.600 1.00 91.88 189 CYS A N 1
ATOM 1435 C CA . CYS A 1 189 ? 11.569 6.051 -30.726 1.00 91.88 189 CYS A CA 1
ATOM 1436 C C . CYS A 1 189 ? 10.917 4.842 -31.410 1.00 91.88 189 CYS A C 1
ATOM 1438 O O . CYS A 1 189 ? 11.503 4.285 -32.333 1.00 91.88 189 CYS A O 1
ATOM 1440 N N . GLY A 1 190 ? 9.748 4.392 -30.949 1.00 88.38 190 GLY A N 1
ATOM 1441 C CA . GLY A 1 190 ? 9.021 3.252 -31.513 1.00 88.38 190 GLY A CA 1
ATOM 1442 C C . GLY A 1 190 ? 9.637 1.875 -31.235 1.00 88.38 190 GLY A C 1
ATOM 1443 O O . GLY A 1 190 ? 9.117 0.869 -31.708 1.00 88.38 190 GLY A O 1
A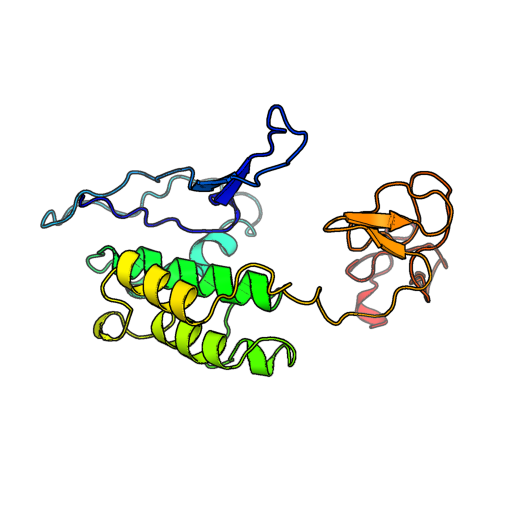TOM 1444 N N . ARG A 1 191 ? 10.736 1.789 -30.472 1.00 89.44 191 ARG A N 1
ATOM 1445 C CA . ARG A 1 191 ? 11.372 0.509 -30.116 1.00 89.44 191 ARG A CA 1
ATOM 1446 C C . ARG A 1 191 ? 10.418 -0.377 -29.312 1.00 89.44 191 ARG A C 1
ATOM 1448 O O . ARG A 1 191 ? 9.838 0.096 -28.342 1.00 89.44 191 ARG A O 1
ATOM 1455 N N . GLN A 1 192 ? 10.338 -1.660 -29.661 1.00 89.19 192 GLN A N 1
ATOM 1456 C CA . GLN A 1 192 ? 9.649 -2.677 -28.864 1.00 89.19 192 GLN A CA 1
ATOM 1457 C C . GLN A 1 192 ? 10.352 -2.866 -27.509 1.00 89.19 192 GLN A C 1
ATOM 1459 O O . GLN A 1 192 ? 11.575 -3.010 -27.454 1.00 89.19 192 GLN A O 1
ATOM 1464 N N . LEU A 1 193 ? 9.578 -2.819 -26.425 1.00 86.94 193 LEU A N 1
ATOM 1465 C CA . LEU A 1 193 ? 10.079 -2.799 -25.048 1.00 86.94 193 LEU A CA 1
ATOM 1466 C C . LEU A 1 193 ? 9.990 -4.157 -24.338 1.00 86.94 193 LEU A C 1
ATOM 1468 O O . LEU A 1 193 ? 10.744 -4.407 -23.398 1.00 86.94 193 LEU A O 1
ATOM 1472 N N . VAL A 1 194 ? 9.093 -5.021 -24.810 1.00 82.00 194 VAL A N 1
ATOM 1473 C CA . VAL A 1 194 ? 8.822 -6.366 -24.284 1.00 82.00 194 VAL A CA 1
ATOM 1474 C C . VAL A 1 194 ? 9.282 -7.435 -25.274 1.00 82.00 194 VAL A C 1
ATOM 1476 O O . VAL A 1 194 ? 9.324 -7.175 -26.472 1.00 82.00 194 VAL A O 1
ATOM 1479 N N . ASP A 1 195 ? 9.591 -8.646 -24.807 1.00 80.25 195 ASP A N 1
ATOM 1480 C CA . ASP A 1 195 ? 10.040 -9.736 -25.695 1.00 80.25 195 ASP A CA 1
ATOM 1481 C C . ASP A 1 195 ? 8.949 -10.153 -26.687 1.00 80.25 195 ASP A C 1
ATOM 1483 O O . ASP A 1 195 ? 9.199 -10.333 -27.878 1.00 80.25 195 ASP A O 1
ATOM 1487 N N . GLU A 1 196 ? 7.713 -10.220 -26.195 1.00 81.62 196 GLU A N 1
ATOM 1488 C CA . GLU A 1 196 ? 6.538 -10.598 -26.967 1.00 81.62 196 GLU A CA 1
ATOM 1489 C C . GLU A 1 196 ? 5.441 -9.550 -26.808 1.00 81.62 196 GLU A C 1
ATOM 1491 O O . GLU A 1 196 ? 5.011 -9.238 -25.690 1.00 81.62 196 GLU A O 1
ATOM 1496 N N . VAL A 1 197 ? 4.976 -9.023 -27.943 1.00 84.44 197 VAL A N 1
ATOM 1497 C CA . VAL A 1 197 ? 3.828 -8.118 -28.008 1.00 84.44 197 VAL A CA 1
ATOM 1498 C C . VAL A 1 197 ? 2.586 -8.948 -28.340 1.00 84.44 197 VAL A C 1
ATOM 1500 O O . VAL A 1 197 ? 2.518 -9.494 -29.447 1.00 84.44 197 VAL A O 1
ATOM 1503 N N . PRO A 1 198 ? 1.609 -9.054 -27.420 1.00 85.44 198 PRO A N 1
ATOM 1504 C CA . PRO A 1 198 ? 0.352 -9.735 -27.676 1.00 85.44 198 PRO A CA 1
ATOM 1505 C C . PRO A 1 198 ? -0.337 -9.201 -28.930 1.00 85.44 198 PRO A C 1
ATOM 1507 O O . PRO A 1 198 ? -0.362 -7.994 -29.202 1.00 85.44 198 PRO A O 1
ATOM 1510 N N . ARG A 1 199 ? -0.919 -10.123 -29.692 1.00 89.06 199 ARG A N 1
ATOM 1511 C CA . ARG A 1 199 ? -1.689 -9.813 -30.892 1.00 89.06 199 ARG A CA 1
ATOM 1512 C C . ARG A 1 199 ? -3.070 -10.424 -30.789 1.00 89.06 199 ARG A C 1
ATOM 1514 O O . ARG A 1 199 ? -3.220 -11.554 -30.334 1.00 89.06 199 ARG A O 1
ATOM 1521 N N . CYS A 1 200 ? -4.065 -9.695 -31.272 1.00 86.81 200 CYS A N 1
ATOM 1522 C CA . CYS A 1 200 ? -5.405 -10.227 -31.439 1.00 86.81 200 CYS A CA 1
ATOM 1523 C C . CYS A 1 200 ? -5.369 -11.449 -32.379 1.00 86.81 200 CYS A C 1
ATOM 1525 O O . CYS A 1 200 ? -4.882 -11.317 -33.504 1.00 86.81 200 CYS A O 1
ATOM 1527 N N . PRO A 1 201 ? -5.917 -12.610 -31.984 1.00 89.12 201 PRO A N 1
ATOM 1528 C CA . PRO A 1 201 ? -5.948 -13.796 -32.844 1.00 89.12 201 PRO A CA 1
ATOM 1529 C C . PRO A 1 201 ? -6.793 -13.618 -34.110 1.00 89.12 201 PRO A C 1
ATOM 1531 O O . PRO A 1 201 ? -6.538 -14.275 -35.112 1.00 89.12 201 PRO A O 1
ATOM 1534 N N . SER A 1 202 ? -7.787 -12.724 -34.078 1.00 90.62 202 SER A N 1
ATOM 1535 C CA . SER A 1 202 ? -8.695 -12.490 -35.205 1.00 90.62 202 SER A CA 1
ATOM 1536 C C . SER A 1 202 ? -8.140 -11.509 -36.239 1.00 90.62 202 SER A C 1
ATOM 1538 O O . SER A 1 202 ? -8.290 -11.739 -37.433 1.00 90.62 202 SER A O 1
ATOM 1540 N N . CYS A 1 203 ? -7.530 -10.400 -35.804 1.00 92.31 203 CYS A N 1
ATOM 1541 C CA . CYS A 1 203 ? -7.088 -9.330 -36.712 1.00 92.31 203 CYS A CA 1
ATOM 1542 C C . CYS A 1 203 ? -5.580 -9.049 -36.684 1.00 92.31 203 CYS A C 1
ATOM 1544 O O . CYS A 1 203 ? -5.110 -8.176 -37.409 1.00 92.31 203 CYS A O 1
ATOM 1546 N N . HIS A 1 204 ? -4.819 -9.743 -35.835 1.00 90.81 204 HIS A N 1
ATOM 1547 C CA . HIS A 1 204 ? -3.372 -9.578 -35.638 1.00 90.81 204 HIS A CA 1
ATOM 1548 C C . HIS A 1 204 ? -2.906 -8.187 -35.169 1.00 90.81 204 HIS A C 1
ATOM 1550 O O . HIS A 1 204 ? -1.697 -7.923 -35.119 1.00 90.81 204 HIS A O 1
ATOM 1556 N N . GLY A 1 205 ? -3.848 -7.321 -34.784 1.00 85.12 205 GLY A N 1
ATOM 1557 C CA . GLY A 1 205 ? -3.584 -6.029 -34.159 1.00 85.12 205 GLY A CA 1
ATOM 1558 C C . GLY A 1 205 ? -2.918 -6.164 -32.796 1.00 85.12 205 GLY A C 1
ATOM 1559 O O . GLY A 1 205 ? -3.150 -7.147 -32.095 1.00 85.12 205 GLY A O 1
ATOM 1560 N N . PHE A 1 206 ? -2.108 -5.176 -32.419 1.00 87.38 206 PHE A N 1
ATOM 1561 C CA . PHE A 1 206 ? -1.506 -5.117 -31.088 1.00 87.38 206 PHE A CA 1
ATOM 1562 C C . PHE A 1 206 ? -2.580 -4.903 -30.021 1.00 87.38 206 PHE A C 1
ATOM 1564 O O . PHE A 1 206 ? -3.485 -4.090 -30.210 1.00 87.38 206 PHE A O 1
ATOM 1571 N N . VAL A 1 207 ? -2.480 -5.653 -28.925 1.00 86.62 207 VAL A N 1
ATOM 1572 C CA . VAL A 1 207 ? -3.410 -5.582 -27.791 1.00 86.62 207 VAL A CA 1
ATOM 1573 C C . VAL A 1 207 ? -2.629 -5.545 -26.483 1.00 86.62 207 VAL A C 1
ATOM 1575 O O . VAL A 1 207 ? -1.545 -6.126 -26.383 1.00 86.62 207 VAL A O 1
ATOM 1578 N N . GLY A 1 208 ? -3.164 -4.855 -25.480 1.00 79.44 208 GLY A N 1
ATOM 1579 C CA . GLY A 1 208 ? -2.650 -4.870 -24.117 1.00 79.44 208 GLY A CA 1
ATOM 1580 C C . GLY A 1 208 ? -2.764 -6.262 -23.494 1.00 79.44 208 GLY A C 1
ATOM 1581 O O . GLY A 1 208 ? -3.644 -7.045 -23.845 1.00 79.44 208 GLY A O 1
ATOM 1582 N N . ARG A 1 209 ? -1.875 -6.591 -22.546 1.00 74.06 209 ARG A N 1
ATOM 1583 C CA . ARG A 1 209 ? -1.912 -7.894 -21.843 1.00 74.06 209 ARG A CA 1
ATOM 1584 C C . ARG A 1 209 ? -3.170 -8.087 -20.992 1.00 74.06 209 ARG A C 1
ATOM 1586 O O . ARG A 1 209 ? -3.536 -9.221 -20.717 1.00 74.06 209 ARG A O 1
ATOM 1593 N N . GLU A 1 210 ? -3.799 -6.993 -20.580 1.00 79.06 210 GLU A N 1
ATOM 1594 C CA . GLU A 1 210 ? -5.003 -6.991 -19.742 1.00 79.06 210 GLU A CA 1
ATOM 1595 C C . GLU A 1 210 ? -6.268 -6.628 -20.537 1.00 79.06 210 GLU A C 1
ATOM 1597 O O . GLU A 1 210 ? -7.351 -6.491 -19.963 1.00 79.06 210 GLU A O 1
ATOM 1602 N N . ASP A 1 211 ? -6.157 -6.481 -21.863 1.00 81.88 211 ASP A N 1
ATOM 1603 C CA . ASP A 1 211 ? -7.305 -6.163 -22.701 1.00 81.88 211 ASP A CA 1
ATOM 1604 C C . ASP A 1 211 ? -8.251 -7.366 -22.759 1.00 81.88 211 ASP A C 1
ATOM 1606 O O . ASP A 1 211 ? -7.895 -8.452 -23.210 1.00 81.88 211 ASP A O 1
ATOM 1610 N N . ASN A 1 212 ? -9.502 -7.153 -22.354 1.00 89.56 212 ASN A N 1
ATOM 1611 C CA . ASN A 1 212 ? -10.557 -8.155 -22.516 1.00 89.56 212 ASN A CA 1
ATOM 1612 C C . ASN A 1 212 ? -11.126 -8.175 -23.942 1.00 89.56 212 ASN A C 1
ATOM 1614 O O . ASN A 1 212 ? -11.718 -9.169 -24.352 1.00 89.56 212 ASN A O 1
ATOM 1618 N N . PHE A 1 213 ? -10.962 -7.087 -24.698 1.00 89.94 213 PHE A N 1
ATOM 1619 C CA . PHE A 1 213 ? -11.501 -6.931 -26.047 1.00 89.94 213 PHE A CA 1
ATOM 1620 C C . PHE A 1 213 ? -10.479 -6.266 -26.963 1.00 89.94 213 PHE A C 1
ATOM 1622 O O . PHE A 1 213 ? -9.790 -5.330 -26.564 1.00 89.94 213 PHE A O 1
ATOM 1629 N N . CYS A 1 214 ? -10.410 -6.709 -28.218 1.00 85.94 214 CYS A N 1
ATOM 1630 C CA . CYS A 1 214 ? -9.562 -6.074 -29.214 1.00 85.94 214 CYS A CA 1
ATOM 1631 C C . CYS A 1 214 ? -10.143 -4.719 -29.626 1.00 85.94 214 CYS A C 1
ATOM 1633 O O . CYS A 1 214 ? -11.214 -4.658 -30.228 1.00 85.94 214 CYS A O 1
ATOM 1635 N N . ILE A 1 215 ? -9.386 -3.644 -29.415 1.00 84.69 215 ILE A N 1
ATOM 1636 C CA . ILE A 1 215 ? -9.797 -2.287 -29.802 1.00 84.69 215 ILE A CA 1
ATOM 1637 C C . ILE A 1 215 ? -9.986 -2.097 -31.318 1.00 84.69 215 ILE A C 1
ATOM 1639 O O . ILE A 1 215 ? -10.671 -1.168 -31.731 1.00 84.69 215 ILE A O 1
ATOM 1643 N N . LEU A 1 216 ? -9.382 -2.954 -32.153 1.00 83.81 216 LEU A N 1
ATOM 1644 C CA . LEU A 1 216 ? -9.447 -2.825 -33.614 1.00 83.81 216 LEU A CA 1
ATOM 1645 C C . LEU A 1 216 ? -10.619 -3.584 -34.241 1.00 83.81 216 LEU A C 1
ATOM 1647 O O . LEU A 1 216 ? -11.180 -3.117 -35.225 1.00 83.81 216 LEU A O 1
ATOM 1651 N N . CYS A 1 217 ? -10.964 -4.766 -33.722 1.00 90.25 217 CYS A N 1
ATOM 1652 C CA . CYS A 1 217 ? -11.985 -5.628 -34.336 1.00 90.25 217 CYS A CA 1
ATOM 1653 C C . CYS A 1 217 ? -13.113 -6.055 -33.389 1.00 90.25 217 CYS A C 1
ATOM 1655 O O . CYS A 1 217 ? -14.042 -6.728 -33.823 1.00 90.25 217 CYS A O 1
ATOM 1657 N N . GLY A 1 218 ? -13.042 -5.694 -32.106 1.00 89.19 218 GLY A N 1
ATOM 1658 C CA . GLY A 1 218 ? -14.049 -6.042 -31.104 1.00 89.19 218 GLY A CA 1
ATOM 1659 C C . GLY A 1 218 ? -14.026 -7.500 -30.635 1.00 89.19 218 GLY A C 1
ATOM 1660 O O . GLY A 1 218 ? -14.888 -7.883 -29.851 1.00 89.19 218 GLY A O 1
ATOM 1661 N N . ALA A 1 219 ? -13.066 -8.318 -31.085 1.00 89.69 219 ALA A N 1
ATOM 1662 C CA . ALA A 1 219 ? -12.947 -9.709 -30.649 1.00 89.69 219 ALA A CA 1
ATOM 1663 C C . ALA A 1 219 ? -12.764 -9.810 -29.125 1.00 89.69 219 ALA A C 1
ATOM 1665 O O . ALA A 1 219 ? -11.967 -9.067 -28.551 1.00 89.69 219 ALA A O 1
ATOM 1666 N N . ASP A 1 220 ? -13.474 -10.744 -28.489 1.00 91.62 220 ASP A N 1
ATOM 1667 C CA . ASP A 1 220 ? -13.322 -11.069 -27.067 1.00 91.62 220 ASP A CA 1
ATOM 1668 C C . ASP A 1 220 ? -12.021 -11.849 -26.855 1.00 91.62 220 ASP A C 1
ATOM 1670 O O . ASP A 1 220 ? -11.885 -12.995 -27.283 1.00 91.62 220 ASP A O 1
ATOM 1674 N N . LEU A 1 221 ? -11.045 -11.205 -26.219 1.00 85.69 221 LEU A N 1
ATOM 1675 C CA . LEU A 1 221 ? -9.704 -11.751 -26.032 1.00 85.69 221 LEU A CA 1
ATOM 1676 C C . LEU A 1 221 ? -9.659 -12.801 -24.919 1.00 85.69 221 LEU A C 1
ATOM 1678 O O . LEU A 1 221 ? -8.784 -13.660 -24.944 1.00 85.69 221 LEU A O 1
ATOM 1682 N N . ARG A 1 222 ? -10.635 -12.810 -24.000 1.00 86.56 222 ARG A N 1
ATOM 1683 C CA . ARG A 1 222 ? -10.707 -13.774 -22.884 1.00 86.56 222 ARG A CA 1
ATOM 1684 C C . ARG A 1 222 ? -10.900 -15.214 -23.349 1.00 86.56 222 ARG A C 1
ATOM 1686 O O . ARG A 1 222 ? -10.675 -16.138 -22.581 1.00 86.56 222 ARG A O 1
ATOM 1693 N N . GLN A 1 223 ? -11.334 -15.407 -24.591 1.00 77.50 223 GLN A N 1
ATOM 1694 C CA . GLN A 1 223 ? -11.522 -16.728 -25.191 1.00 77.50 223 GLN A CA 1
ATOM 1695 C C . GLN A 1 223 ? -10.198 -17.385 -25.619 1.00 77.50 223 GLN A C 1
ATOM 1697 O O . GLN A 1 223 ? -10.206 -18.539 -26.040 1.00 77.50 223 GLN A O 1
ATOM 1702 N N . PHE A 1 224 ? -9.078 -16.659 -25.533 1.00 65.62 224 PHE A N 1
ATOM 1703 C CA . PHE A 1 224 ? -7.769 -17.074 -26.046 1.00 65.62 224 PHE A CA 1
ATOM 1704 C C . PHE A 1 224 ? -6.650 -17.059 -24.988 1.00 65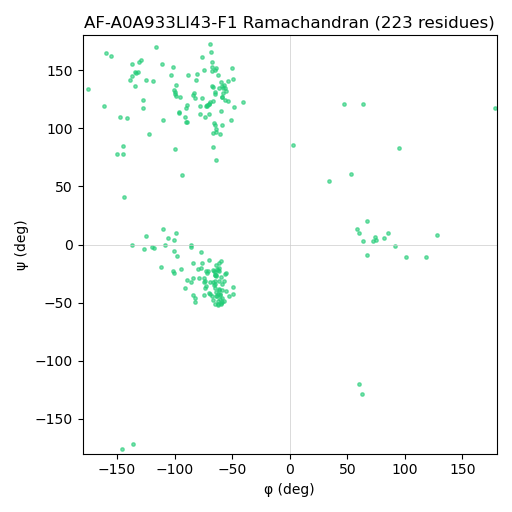.62 224 PHE A C 1
ATOM 1706 O O . PHE A 1 224 ? -5.487 -17.229 -25.354 1.00 65.62 224 PHE A O 1
ATOM 1713 N N . ILE A 1 225 ? -6.992 -16.829 -23.713 1.00 57.88 225 ILE A N 1
ATOM 1714 C CA . ILE A 1 225 ? -6.073 -16.796 -22.558 1.00 57.88 225 ILE A CA 1
ATOM 1715 C C . ILE A 1 225 ? -6.182 -18.108 -21.781 1.00 57.88 225 ILE A C 1
ATOM 1717 O O . ILE A 1 225 ? -7.328 -18.573 -21.587 1.00 57.88 225 ILE A O 1
#

Mean predicted aligned error: 16.63 Å

Solvent-accessible surface area (backbone atoms only — not comparable to full-atom values): 14261 Å² total; per-residue (Å²): 140,53,71,30,46,80,56,52,46,70,95,28,53,43,77,43,81,49,68,48,100,84,69,46,66,62,75,41,78,43,83,47,71,60,56,80,50,48,71,65,85,84,82,90,74,82,77,98,72,82,87,73,90,69,96,72,83,82,65,76,70,61,65,67,59,71,34,52,32,70,47,63,75,70,71,44,91,80,54,65,52,41,40,45,22,10,50,25,39,48,50,37,23,73,73,59,77,44,74,85,58,96,85,70,42,52,36,78,78,34,77,86,46,59,66,69,54,33,58,53,33,50,32,22,64,51,63,79,91,69,28,57,87,42,72,65,58,49,50,55,55,48,59,75,73,55,52,94,85,69,72,78,74,70,77,95,67,72,92,39,82,23,48,42,76,61,85,96,40,45,20,31,70,88,76,65,41,78,49,63,95,86,52,57,48,38,90,84,77,66,46,62,23,45,89,73,79,51,54,36,91,89,77,64,45,82,44,62,96,84,47,57,50,34,91,87,78,64,49,66,42,66,83,78,110

Radius of gyration: 21.52 Å; Cα contacts (8 Å, |Δi|>4): 278; chains: 1; bounding box: 47×40×60 Å

Secondary structure (DSSP, 8-state):
--EE----SGGGEEEE----TTS----EEEE---TTPEEPS--------------SSSSHHHHHHTT--HHHHTTPPP-THHHHHHHHHHHHHHHHSS---TT--HHHH-TTS-HHHHHHHHHHSS-GGGS-S-HHHHHHHHHHHPPTT------S----TTEEEETTEEEETTT--B--TT-SB-TTT--B-SS---B-TTT--B--TT-SB-TTT--BGGGG-